Protein AF-A0ABC9Z114-F1 (afdb_monomer)

InterPro domains:
  IP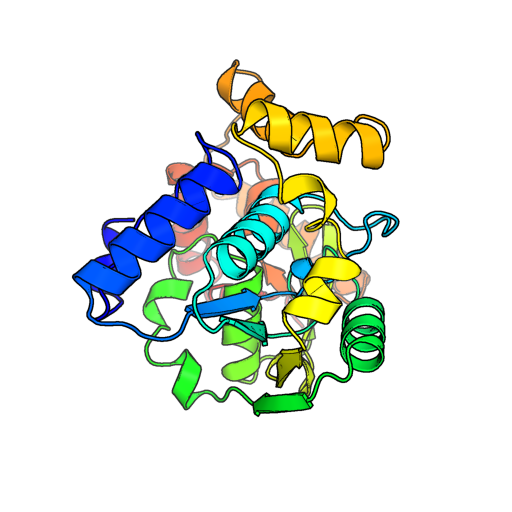R010581 Protein of unknown function DUF1152 [PF06626] (4-208)

pLDDT: mean 94.0, std 5.99, range [54.16, 98.75]

Sequence (283 aa):
MPRLSDCVAQPLLLLEAAGGAKGMADLMRCAAAAFDADELIVVDVGGDIVAEGHESGLRSPLADSLALAAAVRSGIPTRVLIAGPGLDGALSSTEVHARIDTLGGRQVANLTSADAMPFEAVWSWHPSEATALLAAAALGWRGVVETQRDAIVNLTDASTRVYEVNAQGLMNSSLAVPLSSTNSLDQAEQTLRDRRGGRSELDVERHRAAGERAEVRMPTLESLSTIDQYADRAQGRGIDALTLRRVAEMLQAIDPSTTAALRALLAKQRPDNFRPPLYQVAR

Foldseek 3Di:
DVVVCVLDPDDDDDQDQFFFLQVSLVVVLVVCVVVVHQEEEAEDQQQCLLAAQPQPLAAANLVSLRNLLNRVLNVGHYKYKYAQHRLQLSDASVVNVVSCVVQVKDWDDFAAQVNLVSCLVVLLAPPDRRVQLLSCLNDPDFFWEQEPPRRIHGRDSSRRIMIIGDSVSSCVRHLNVQRNPGGGPVSSQVSSCVVNVNDGNVVVVVCVVVVVQDPADADDPVLVVVVLVVLVVCVVVRGFWYFLCNSCVSRSLNDSVRSNNVSVCCCVPPVPQDDGRIRTSDD

Radius of gyration: 19.34 Å; Cα contacts (8 Å, |Δi|>4): 499; chains: 1; bounding box: 52×43×49 Å

Mean predicted aligned error: 3.89 Å

Structure (mmCIF, N/CA/C/O backbone):
data_AF-A0ABC9Z114-F1
#
_entry.id   AF-A0ABC9Z114-F1
#
loop_
_atom_site.group_PDB
_atom_site.id
_atom_site.type_symbol
_atom_site.label_atom_id
_atom_site.label_alt_id
_atom_site.label_comp_id
_atom_site.label_asym_id
_atom_site.label_entity_id
_atom_site.label_seq_id
_atom_site.pdbx_PDB_ins_code
_atom_site.Cartn_x
_atom_site.Cartn_y
_atom_site.Cartn_z
_atom_site.occupancy
_atom_site.B_iso_or_equiv
_atom_site.auth_seq_id
_atom_site.auth_comp_id
_atom_site.auth_asym_id
_atom_site.auth_atom_id
_atom_site.pdbx_PDB_model_num
ATOM 1 N N . MET A 1 1 ? -10.566 6.902 -10.832 1.00 57.88 1 MET A N 1
ATOM 2 C CA . MET A 1 1 ? -11.655 6.059 -10.298 1.00 57.88 1 MET A CA 1
ATOM 3 C C . MET A 1 1 ? -12.580 5.480 -11.375 1.00 57.88 1 MET A C 1
ATOM 5 O O . MET A 1 1 ? -12.801 4.284 -11.275 1.00 57.88 1 MET A O 1
ATOM 9 N N . PRO A 1 2 ? -13.050 6.205 -12.421 1.00 69.88 2 PRO A N 1
ATOM 10 C CA . PRO A 1 2 ? -14.033 5.645 -13.373 1.00 69.88 2 PRO A CA 1
ATOM 11 C C . PRO A 1 2 ? -13.580 4.355 -14.067 1.00 69.88 2 PRO A C 1
ATOM 13 O O . PRO A 1 2 ? -14.358 3.443 -14.269 1.00 69.88 2 PRO A O 1
ATOM 16 N N . ARG A 1 3 ? -12.285 4.237 -14.373 1.00 85.94 3 ARG A N 1
ATOM 17 C CA . ARG A 1 3 ? -11.748 3.025 -15.002 1.00 85.94 3 ARG A CA 1
ATOM 18 C C . ARG A 1 3 ? -11.672 1.820 -14.057 1.00 85.94 3 ARG A C 1
ATOM 20 O O . ARG A 1 3 ? -11.672 0.694 -14.529 1.00 85.94 3 ARG A O 1
ATOM 27 N N . LEU A 1 4 ? -11.571 2.040 -12.740 1.00 87.56 4 LEU A N 1
ATOM 28 C CA . LEU A 1 4 ? -11.499 0.933 -11.780 1.00 87.56 4 LEU A CA 1
ATOM 29 C C . LEU A 1 4 ? -12.867 0.272 -11.606 1.00 87.56 4 LEU A C 1
ATOM 31 O O . LEU A 1 4 ? -12.917 -0.947 -11.506 1.00 87.56 4 LEU A O 1
ATOM 35 N N . SER A 1 5 ? -13.957 1.050 -11.628 1.00 89.12 5 SER A N 1
ATOM 36 C CA . SER A 1 5 ? -15.322 0.510 -11.541 1.00 89.12 5 SER A CA 1
ATOM 37 C C . SER A 1 5 ? -15.680 -0.408 -12.708 1.00 89.12 5 SER A C 1
ATOM 39 O O . SER A 1 5 ? -16.489 -1.304 -12.531 1.00 89.12 5 SER A O 1
ATOM 41 N N . ASP A 1 6 ? -15.045 -0.243 -13.870 1.00 87.75 6 ASP A N 1
ATOM 42 C CA . ASP A 1 6 ? -15.233 -1.151 -15.010 1.00 87.75 6 ASP A CA 1
ATOM 43 C C . ASP A 1 6 ? -14.473 -2.482 -14.838 1.00 87.75 6 ASP A C 1
ATOM 45 O 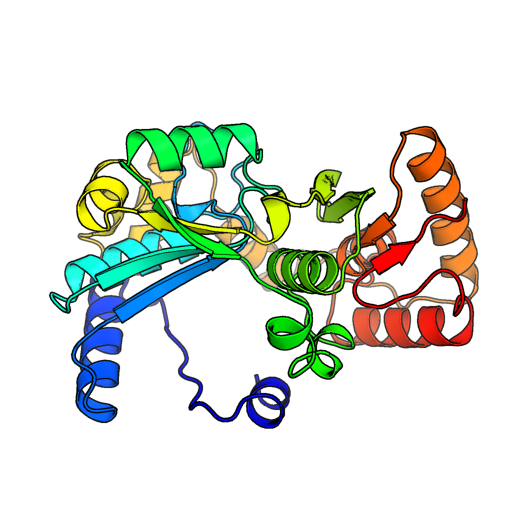O . ASP A 1 6 ? -14.669 -3.419 -15.609 1.00 87.75 6 ASP A O 1
ATOM 49 N N . CYS A 1 7 ? -13.565 -2.565 -13.860 1.00 87.31 7 CYS A N 1
ATOM 50 C CA . CYS A 1 7 ? -12.712 -3.728 -13.602 1.00 87.31 7 CYS A CA 1
ATOM 51 C C . CYS A 1 7 ? -13.109 -4.511 -12.342 1.00 87.31 7 CYS A C 1
ATOM 53 O O . CYS A 1 7 ? -12.522 -5.559 -12.083 1.00 87.31 7 CYS A O 1
ATOM 55 N N . VAL A 1 8 ? -14.058 -4.014 -11.544 1.00 88.94 8 VAL A N 1
ATOM 56 C CA . VAL A 1 8 ? -14.511 -4.666 -10.308 1.00 88.94 8 VAL A CA 1
ATOM 57 C C . VAL A 1 8 ? -16.033 -4.727 -10.278 1.00 88.94 8 VAL A C 1
ATOM 59 O O . VAL A 1 8 ? -16.706 -3.797 -10.707 1.00 88.94 8 VAL A O 1
ATOM 62 N N . ALA A 1 9 ? -16.588 -5.826 -9.770 1.00 89.44 9 ALA A N 1
ATOM 63 C CA . ALA A 1 9 ? -18.040 -5.990 -9.673 1.00 89.44 9 ALA A CA 1
ATOM 64 C C . ALA A 1 9 ? -18.633 -5.251 -8.462 1.00 89.44 9 ALA A C 1
ATOM 66 O O . ALA A 1 9 ? -19.834 -4.990 -8.407 1.00 89.44 9 ALA A O 1
ATOM 67 N N . GLN A 1 10 ? -17.797 -4.957 -7.467 1.00 90.50 10 GLN A N 1
ATOM 68 C CA . GLN A 1 10 ? -18.207 -4.378 -6.200 1.00 90.50 10 GLN A CA 1
ATOM 69 C C . GLN A 1 10 ? -18.422 -2.861 -6.317 1.00 90.50 10 GLN A C 1
ATOM 71 O O . GLN A 1 10 ? -17.669 -2.181 -7.020 1.00 90.50 10 GLN A O 1
ATOM 76 N N . PRO A 1 11 ? -19.401 -2.303 -5.581 1.00 91.38 11 PRO A N 1
ATOM 77 C CA . PRO A 1 11 ? -19.541 -0.862 -5.433 1.00 91.38 11 PRO A CA 1
ATOM 78 C C . PRO A 1 11 ? -18.258 -0.237 -4.880 1.00 91.38 11 PRO A C 1
ATOM 80 O O . PRO A 1 11 ? -17.672 -0.735 -3.920 1.00 91.38 11 PRO A O 1
ATOM 83 N N . LEU A 1 12 ? -17.844 0.884 -5.469 1.00 91.94 12 LEU A N 1
ATOM 84 C CA . LEU A 1 12 ? -16.708 1.665 -4.993 1.00 91.94 12 LEU A CA 1
ATOM 85 C C . LEU A 1 12 ? -17.206 2.888 -4.230 1.00 91.94 12 LEU A C 1
ATOM 87 O O . LEU A 1 12 ? -17.996 3.676 -4.751 1.00 91.94 12 LEU A O 1
ATOM 91 N N . LEU A 1 13 ? -16.703 3.061 -3.011 1.00 92.31 13 LEU A N 1
ATOM 92 C CA . LEU A 1 13 ? -16.984 4.213 -2.161 1.00 92.31 13 LEU A CA 1
ATOM 93 C C . LEU A 1 13 ? -15.702 5.010 -1.947 1.00 92.31 13 LEU A C 1
ATOM 95 O O . LEU A 1 13 ? -14.616 4.443 -1.827 1.00 92.31 13 LEU A O 1
ATOM 99 N N . LEU A 1 14 ? -15.837 6.331 -1.875 1.00 91.69 14 LEU A N 1
ATOM 100 C CA . LEU A 1 14 ? -14.753 7.193 -1.431 1.00 91.69 14 LEU A CA 1
ATOM 101 C C . LEU A 1 14 ? -14.844 7.356 0.084 1.00 91.69 14 LEU A C 1
ATOM 103 O O . LEU A 1 14 ? -15.857 7.815 0.606 1.00 91.69 14 LEU A O 1
ATOM 107 N N . LEU A 1 15 ? -13.762 7.010 0.766 1.00 91.25 15 LEU A N 1
ATOM 108 C CA . LEU A 1 15 ? -13.608 7.213 2.195 1.00 91.25 15 LEU A CA 1
ATOM 109 C C . LEU A 1 15 ? -12.817 8.512 2.398 1.00 91.25 15 LEU A C 1
ATOM 111 O O . LEU A 1 15 ? -11.618 8.560 2.129 1.00 91.25 15 LEU A O 1
ATOM 115 N N . GLU A 1 16 ? -13.492 9.597 2.775 1.00 92.75 16 GLU A N 1
ATOM 116 C CA . GLU A 1 16 ? -12.831 10.892 2.959 1.00 92.75 16 GLU A CA 1
ATOM 117 C C . GLU A 1 16 ? -12.298 11.091 4.386 1.00 92.75 16 GLU A C 1
ATOM 119 O O . GLU A 1 16 ? -12.791 10.511 5.353 1.00 92.75 16 GLU A O 1
ATOM 124 N N . ALA A 1 17 ? -11.286 11.951 4.513 1.00 95.19 17 ALA A N 1
ATOM 125 C CA . ALA A 1 17 ? -10.586 12.203 5.770 1.00 95.19 17 ALA A CA 1
ATOM 126 C C . ALA A 1 17 ? -10.913 13.565 6.406 1.00 95.19 17 ALA A C 1
ATOM 128 O O . ALA A 1 17 ? -10.378 13.877 7.470 1.00 95.19 17 ALA A O 1
ATOM 129 N N . ALA A 1 18 ? -11.780 14.383 5.789 1.00 96.44 18 ALA A N 1
ATOM 130 C CA . ALA A 1 18 ? -12.023 15.765 6.213 1.00 96.44 18 ALA A CA 1
ATOM 131 C C . ALA A 1 18 ? -12.442 15.875 7.687 1.00 96.44 18 ALA A C 1
ATOM 133 O O . ALA A 1 18 ? -11.970 16.769 8.384 1.00 96.44 18 ALA A O 1
ATOM 134 N N . GLY A 1 19 ? -13.262 14.935 8.173 1.00 97.44 19 GLY A N 1
ATOM 135 C CA . GLY A 1 19 ? -13.724 14.858 9.564 1.00 97.44 19 GLY A CA 1
ATOM 136 C C . GLY A 1 19 ? -12.828 14.053 10.518 1.00 97.44 19 GLY A C 1
ATOM 137 O O . GLY A 1 19 ? -13.297 13.658 11.589 1.00 97.44 19 GLY A O 1
ATOM 138 N N . GLY A 1 20 ? -11.577 13.760 10.143 1.00 98.12 20 GLY A N 1
ATOM 139 C CA . GLY A 1 20 ? -10.666 12.921 10.928 1.00 98.12 20 GLY A CA 1
ATOM 140 C C . GLY A 1 20 ? -11.219 11.510 11.167 1.00 98.12 20 GLY A C 1
ATOM 141 O O . GLY A 1 20 ? -12.095 11.037 10.438 1.00 98.12 20 GLY A O 1
ATOM 142 N N . ALA A 1 21 ? -10.748 10.841 12.223 1.00 98.19 21 ALA A N 1
ATOM 143 C CA . ALA A 1 21 ? -11.180 9.480 12.549 1.00 98.19 21 ALA A CA 1
ATOM 144 C C . ALA A 1 21 ? -12.679 9.421 12.866 1.00 98.19 21 ALA A C 1
ATOM 146 O O . ALA A 1 21 ? -13.339 8.430 12.564 1.00 98.19 21 ALA A O 1
ATOM 147 N N . LYS A 1 22 ? -13.235 10.484 13.467 1.00 98.25 22 LYS A N 1
ATOM 148 C CA . LYS A 1 22 ? -14.667 10.564 13.769 1.00 98.25 22 LYS A CA 1
ATOM 149 C C . LYS A 1 22 ? -15.511 10.566 12.495 1.00 98.25 22 LYS A C 1
ATOM 151 O O . LYS A 1 22 ? -16.360 9.695 12.349 1.00 98.25 22 LYS A O 1
ATOM 156 N N . GLY A 1 23 ? -15.277 11.513 11.586 1.00 98.19 23 GLY A N 1
ATOM 157 C CA . GLY A 1 23 ? -16.066 11.622 10.356 1.00 98.19 23 GLY A CA 1
ATOM 158 C C . GLY A 1 23 ? -15.915 10.391 9.467 1.00 98.19 23 GLY A C 1
ATOM 159 O O . GLY A 1 23 ? -16.899 9.875 8.949 1.00 98.19 23 GLY A O 1
ATOM 160 N N . MET A 1 24 ? -14.701 9.851 9.374 1.00 98.44 24 MET A N 1
ATOM 161 C CA . MET A 1 24 ? -14.442 8.619 8.637 1.00 98.44 24 MET A CA 1
ATOM 162 C C . MET A 1 24 ? -15.173 7.406 9.246 1.00 98.44 24 MET A C 1
ATOM 164 O O . MET A 1 24 ? -15.749 6.608 8.510 1.00 98.44 24 MET A O 1
ATOM 168 N N . ALA A 1 25 ? -15.233 7.290 10.578 1.00 98.38 25 ALA A N 1
ATOM 169 C CA . ALA A 1 25 ? -16.009 6.246 11.254 1.00 98.38 25 ALA A CA 1
ATOM 170 C C . ALA A 1 25 ? -17.523 6.398 11.020 1.00 98.38 25 ALA A C 1
ATOM 172 O O . ALA A 1 25 ? -18.233 5.401 10.878 1.00 98.38 25 ALA A O 1
ATOM 173 N N . ASP A 1 26 ? -18.023 7.637 10.969 1.00 98.00 26 ASP A N 1
ATOM 174 C CA . ASP A 1 26 ? -19.418 7.932 10.630 1.00 98.00 26 ASP A CA 1
ATOM 175 C C . ASP A 1 26 ? -19.728 7.466 9.194 1.00 98.00 26 ASP A C 1
ATOM 177 O O . ASP A 1 26 ? -20.736 6.794 8.977 1.00 98.00 26 ASP A O 1
ATOM 181 N N . LEU A 1 27 ? -18.828 7.723 8.234 1.00 97.56 27 LEU A N 1
ATOM 182 C CA . LEU A 1 27 ? -18.947 7.239 6.852 1.00 97.56 27 LEU A CA 1
ATOM 183 C C . LEU A 1 27 ? -18.935 5.711 6.761 1.00 97.56 27 LEU A C 1
ATOM 185 O O . LEU A 1 27 ? -19.759 5.147 6.042 1.00 97.56 27 LEU A O 1
ATOM 189 N N . MET A 1 28 ? -18.056 5.034 7.508 1.00 98.00 28 MET A N 1
ATOM 190 C CA . MET A 1 28 ? -18.028 3.568 7.565 1.00 98.00 28 MET A CA 1
ATOM 191 C C . MET A 1 28 ? -19.347 2.995 8.095 1.00 98.00 28 MET A C 1
ATOM 193 O O . MET A 1 28 ? -19.864 2.042 7.519 1.00 98.00 28 MET A O 1
ATOM 197 N N . ARG A 1 29 ? -19.942 3.597 9.137 1.00 98.31 29 ARG A N 1
ATOM 198 C CA . ARG A 1 29 ? -21.264 3.180 9.636 1.00 98.31 29 ARG A CA 1
ATOM 199 C C . ARG A 1 29 ? -22.380 3.428 8.630 1.00 98.31 29 ARG A C 1
ATOM 201 O O . ARG A 1 29 ? -23.246 2.573 8.472 1.00 98.31 29 ARG A O 1
ATOM 208 N N . CYS A 1 30 ? -22.361 4.567 7.940 1.00 97.62 30 CYS A N 1
ATOM 209 C CA . CYS A 1 30 ? -23.321 4.848 6.874 1.00 97.62 30 CYS A CA 1
ATOM 210 C C . CYS A 1 30 ? -23.205 3.833 5.730 1.00 97.62 30 CYS A C 1
ATOM 212 O O . CYS A 1 30 ? -24.225 3.341 5.254 1.00 97.62 30 CYS A O 1
ATOM 214 N N . ALA A 1 31 ? -21.982 3.493 5.314 1.00 97.12 31 ALA A N 1
ATOM 215 C CA . ALA A 1 31 ? -21.742 2.470 4.303 1.00 97.12 31 ALA A CA 1
ATOM 216 C C . ALA A 1 31 ? -22.240 1.098 4.775 1.00 97.12 31 ALA A C 1
ATOM 218 O O . ALA A 1 31 ? -23.020 0.466 4.072 1.00 97.12 31 ALA A O 1
ATOM 219 N N . ALA A 1 32 ? -21.871 0.671 5.984 1.00 97.75 32 ALA A N 1
ATOM 220 C CA . ALA A 1 32 ? -22.317 -0.603 6.540 1.00 97.75 32 ALA A CA 1
ATOM 221 C C . ALA A 1 32 ? -23.850 -0.706 6.591 1.00 97.75 32 ALA A C 1
ATOM 223 O O . ALA A 1 32 ? -24.413 -1.693 6.131 1.00 97.75 32 ALA A O 1
ATOM 224 N N . ALA A 1 33 ? -24.539 0.351 7.032 1.00 97.88 33 ALA A N 1
ATOM 225 C CA . ALA A 1 33 ? -26.000 0.398 7.024 1.00 97.88 33 ALA A CA 1
ATOM 226 C C . ALA A 1 33 ? -26.599 0.369 5.605 1.00 97.88 33 ALA A C 1
ATOM 228 O O . ALA A 1 33 ? -27.627 -0.265 5.385 1.00 97.88 33 ALA A O 1
ATOM 229 N N . ALA A 1 34 ? -25.974 1.045 4.636 1.00 97.25 34 ALA A N 1
ATOM 230 C CA . ALA A 1 34 ? -26.451 1.086 3.252 1.00 97.25 34 ALA A CA 1
ATOM 231 C C . ALA A 1 34 ? -26.283 -0.252 2.513 1.00 97.25 34 ALA A C 1
ATOM 233 O O . ALA A 1 34 ? -27.065 -0.547 1.610 1.00 97.25 34 ALA A O 1
ATOM 234 N N . PHE A 1 35 ? -25.271 -1.039 2.884 1.00 96.44 35 PHE A N 1
ATOM 235 C CA . PHE A 1 35 ? -24.953 -2.329 2.267 1.00 96.44 35 PHE A CA 1
ATOM 236 C C . PHE A 1 35 ? -25.364 -3.542 3.115 1.00 96.44 35 PHE A C 1
ATOM 238 O O . PHE A 1 35 ? -25.051 -4.660 2.718 1.00 96.44 35 PHE A O 1
ATOM 245 N N . ASP A 1 36 ? -26.064 -3.330 4.236 1.00 97.19 36 ASP A N 1
ATOM 246 C CA . ASP A 1 36 ? -26.450 -4.379 5.197 1.00 97.19 36 ASP A CA 1
ATOM 247 C C . ASP A 1 36 ? -25.248 -5.233 5.651 1.00 97.19 36 ASP A C 1
ATOM 249 O O . ASP A 1 36 ? -25.287 -6.461 5.666 1.00 97.19 36 ASP A O 1
ATOM 253 N N . ALA A 1 37 ? -24.134 -4.561 5.964 1.00 97.25 37 ALA A N 1
ATOM 254 C CA . ALA A 1 37 ? -22.894 -5.191 6.402 1.00 97.25 37 ALA A CA 1
ATOM 255 C C . ALA A 1 37 ? -22.744 -5.131 7.928 1.00 97.25 37 ALA A C 1
ATOM 257 O O . ALA A 1 37 ? -22.960 -4.092 8.555 1.00 97.25 37 ALA A O 1
ATOM 258 N N . ASP A 1 38 ? -22.306 -6.241 8.513 1.00 97.69 38 ASP A N 1
ATOM 259 C CA . ASP A 1 38 ? -22.085 -6.431 9.949 1.00 97.69 38 ASP A CA 1
ATOM 260 C C . ASP A 1 38 ? -20.596 -6.512 10.334 1.00 97.69 38 ASP A C 1
ATOM 262 O O . ASP A 1 38 ? -20.265 -6.554 11.520 1.00 97.69 38 ASP A O 1
ATOM 266 N N . GLU A 1 39 ? -19.694 -6.478 9.350 1.00 97.94 39 GLU A N 1
ATOM 267 C CA . GLU A 1 39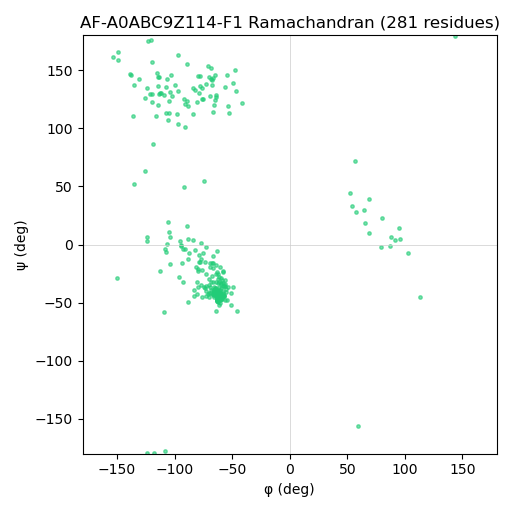 ? -18.243 -6.564 9.525 1.00 97.94 39 GLU A CA 1
ATOM 268 C C . GLU A 1 39 ? -17.499 -5.567 8.617 1.00 97.94 39 GLU A C 1
ATOM 270 O O . GLU A 1 39 ? -17.892 -5.302 7.478 1.00 97.94 39 GLU A O 1
ATOM 275 N N . LEU A 1 40 ? -16.381 -5.037 9.120 1.00 98.12 40 LEU A N 1
ATOM 276 C CA . LEU A 1 40 ? -15.374 -4.314 8.350 1.00 98.12 40 LEU A CA 1
ATOM 277 C C . LEU A 1 40 ? -14.117 -5.171 8.188 1.00 98.12 40 LEU A C 1
ATOM 279 O O . LEU A 1 40 ? -13.591 -5.724 9.156 1.00 98.12 40 LEU A O 1
ATOM 283 N N . ILE A 1 41 ? -13.574 -5.199 6.973 1.00 98.06 41 ILE A N 1
ATOM 284 C CA . ILE A 1 41 ? -12.259 -5.779 6.695 1.00 98.06 41 ILE A CA 1
ATOM 285 C C . ILE A 1 41 ? -11.344 -4.654 6.216 1.00 98.06 41 ILE A C 1
ATOM 287 O O . ILE A 1 41 ? -11.523 -4.116 5.124 1.00 98.06 41 ILE A O 1
ATOM 291 N N . VAL A 1 42 ? -10.362 -4.298 7.041 1.00 98.12 42 VAL A N 1
ATOM 292 C CA . VAL A 1 42 ? -9.289 -3.368 6.677 1.00 98.12 42 VAL A CA 1
ATOM 293 C C . VAL A 1 42 ? -8.166 -4.182 6.052 1.00 98.12 42 VAL A C 1
ATOM 295 O O . VAL A 1 42 ? -7.622 -5.072 6.702 1.00 98.12 42 VAL A O 1
ATOM 298 N N . VAL A 1 43 ? -7.830 -3.898 4.796 1.00 98.00 43 VAL A N 1
ATOM 299 C CA . VAL A 1 43 ? -6.737 -4.570 4.085 1.00 98.00 43 VAL A CA 1
ATOM 300 C C . VAL A 1 43 ? -5.646 -3.557 3.794 1.00 98.00 43 VAL A C 1
ATOM 302 O O . VAL A 1 43 ? -5.889 -2.588 3.079 1.00 98.00 43 VAL A O 1
ATOM 305 N N . ASP A 1 44 ? -4.454 -3.820 4.311 1.00 97.75 44 ASP A N 1
ATOM 306 C CA . ASP A 1 44 ? -3.241 -3.086 3.980 1.00 97.75 44 ASP A CA 1
ATOM 307 C C . ASP A 1 44 ? -2.314 -3.982 3.142 1.00 97.75 44 ASP A C 1
ATOM 309 O O . ASP A 1 44 ? -2.050 -5.137 3.494 1.00 97.75 44 ASP A O 1
ATOM 313 N N . VAL A 1 45 ? -1.852 -3.457 2.005 1.00 97.56 45 VAL A N 1
ATOM 314 C CA . VAL A 1 45 ? -0.894 -4.132 1.129 1.00 97.56 45 VAL A CA 1
ATOM 315 C C . VAL A 1 45 ? 0.472 -3.488 1.298 1.00 97.56 45 VAL A C 1
ATOM 317 O O . VAL A 1 45 ? 0.686 -2.371 0.839 1.00 97.56 45 VAL A O 1
ATOM 320 N N . GLY A 1 46 ? 1.416 -4.244 1.848 1.00 95.62 46 GLY A N 1
ATOM 321 C CA . GLY A 1 46 ? 2.722 -3.729 2.254 1.00 95.62 46 GLY A CA 1
ATOM 322 C C . GLY A 1 46 ? 2.890 -3.772 3.767 1.00 95.62 46 GLY A C 1
ATOM 323 O O . GLY A 1 46 ? 3.863 -4.354 4.245 1.00 95.62 46 GLY A O 1
ATOM 324 N N . GLY A 1 47 ? 1.876 -3.348 4.519 1.00 95.19 47 GLY A N 1
ATOM 325 C CA . GLY A 1 47 ? 1.826 -3.570 5.958 1.00 95.19 47 GLY A CA 1
ATOM 326 C C . GLY A 1 47 ? 2.357 -2.418 6.800 1.00 95.19 47 GLY A C 1
ATOM 327 O O . GLY A 1 47 ? 2.605 -2.644 7.981 1.00 95.19 47 GLY A O 1
ATOM 328 N N . ASP A 1 48 ? 2.551 -1.214 6.262 1.00 95.31 48 ASP A N 1
ATOM 329 C CA . ASP A 1 48 ? 2.955 -0.051 7.055 1.00 95.31 48 ASP A CA 1
ATOM 330 C C . ASP A 1 48 ? 1.892 0.426 8.067 1.00 95.31 48 ASP A C 1
ATOM 332 O O . ASP A 1 48 ? 2.231 1.157 9.004 1.00 95.31 48 ASP A O 1
ATOM 336 N N . ILE A 1 49 ? 0.661 -0.098 8.017 1.00 97.12 49 ILE A N 1
ATOM 337 C CA . ILE A 1 49 ? -0.355 0.071 9.069 1.00 97.12 49 ILE A CA 1
ATOM 338 C C . ILE A 1 49 ? 0.113 -0.441 10.442 1.00 97.12 49 ILE A C 1
ATOM 340 O O . ILE A 1 49 ? -0.400 -0.004 11.476 1.00 97.12 49 ILE A O 1
ATOM 344 N N . VAL A 1 50 ? 1.083 -1.368 10.483 1.00 97.31 50 VAL A N 1
ATOM 345 C CA . VAL A 1 50 ? 1.634 -1.922 11.737 1.00 97.31 50 VAL A CA 1
ATOM 346 C C . VAL A 1 50 ? 2.709 -1.064 12.387 1.00 97.31 50 VAL A C 1
ATOM 348 O O . VAL A 1 50 ? 3.171 -1.406 13.485 1.00 97.31 50 VAL A O 1
ATOM 351 N N . ALA A 1 51 ? 3.097 0.022 11.720 1.00 95.38 51 ALA A N 1
ATOM 352 C CA . ALA A 1 51 ? 4.197 0.868 12.130 1.00 95.38 51 ALA A CA 1
ATOM 353 C C . ALA A 1 51 ? 3.917 1.614 13.444 1.00 95.38 51 ALA A C 1
ATOM 355 O O . ALA A 1 51 ? 2.809 2.089 13.723 1.00 95.38 51 ALA A O 1
ATOM 356 N N . GLU A 1 52 ? 4.970 1.761 14.241 1.00 93.19 52 GLU A N 1
ATOM 357 C CA . GLU A 1 52 ? 4.960 2.467 15.526 1.00 93.19 52 GLU A CA 1
ATOM 358 C C . GLU A 1 52 ? 5.381 3.939 15.373 1.00 93.19 52 GLU A C 1
ATOM 360 O O . GLU A 1 52 ? 5.131 4.769 16.250 1.00 93.19 52 GLU A O 1
ATOM 365 N N . GLY A 1 53 ? 5.999 4.287 14.240 1.00 91.44 53 GLY A N 1
ATOM 366 C CA . GLY A 1 53 ? 6.421 5.637 13.873 1.00 91.44 53 GLY A CA 1
ATOM 367 C C . GLY A 1 53 ? 7.914 5.913 14.030 1.00 91.44 53 GLY A C 1
ATOM 368 O O . GLY A 1 53 ? 8.375 6.978 13.604 1.00 91.44 53 GLY A O 1
ATOM 369 N N . HIS A 1 54 ? 8.669 4.985 14.621 1.00 90.12 54 HIS A N 1
ATOM 370 C CA . HIS A 1 54 ? 10.123 5.090 14.772 1.00 90.12 54 HIS A CA 1
ATOM 371 C C . HIS A 1 54 ? 10.891 4.522 13.569 1.00 90.12 54 HIS A C 1
ATOM 373 O O . HIS A 1 54 ? 12.099 4.732 13.456 1.00 90.12 54 HIS A O 1
ATOM 379 N N . GLU A 1 55 ? 10.217 3.792 12.681 1.00 93.06 55 GLU A N 1
ATOM 380 C CA . GLU A 1 55 ? 10.801 3.168 11.501 1.00 93.06 55 GLU A CA 1
ATOM 381 C C . GLU A 1 55 ? 11.326 4.248 10.548 1.00 93.06 55 GLU A C 1
ATOM 383 O O . GLU A 1 55 ? 10.628 5.197 10.172 1.00 93.06 55 GLU A O 1
ATOM 388 N N . SER A 1 56 ? 12.594 4.123 10.157 1.00 89.75 56 SER A N 1
ATOM 389 C CA . SER A 1 56 ? 13.277 5.130 9.338 1.00 89.75 56 SER A CA 1
ATOM 390 C C . SER A 1 56 ? 12.720 5.198 7.915 1.00 89.75 56 SER A C 1
ATOM 392 O O . SER A 1 56 ? 12.687 6.278 7.322 1.00 89.75 56 SER A O 1
ATOM 394 N N . GLY A 1 57 ? 12.258 4.057 7.395 1.00 90.50 57 GLY A N 1
ATOM 395 C CA . GLY A 1 57 ? 11.652 3.929 6.075 1.00 90.50 57 GLY A CA 1
ATOM 396 C C . GLY A 1 57 ? 10.203 4.412 5.998 1.00 90.50 57 GLY A C 1
ATOM 397 O O . GLY A 1 57 ? 9.727 4.672 4.894 1.00 90.50 57 GLY A O 1
ATOM 398 N N . LEU A 1 58 ? 9.516 4.612 7.131 1.00 92.50 58 LEU A N 1
ATOM 399 C CA . LEU A 1 58 ? 8.107 4.999 7.152 1.00 92.50 58 LEU A CA 1
ATOM 400 C C . LEU A 1 58 ? 7.911 6.394 6.556 1.00 92.50 58 LEU A C 1
ATOM 402 O O . LEU A 1 58 ? 8.434 7.388 7.076 1.00 92.50 58 LEU A O 1
ATOM 406 N N . ARG A 1 59 ? 7.114 6.488 5.485 1.00 88.69 59 ARG A N 1
ATOM 407 C CA . ARG A 1 59 ? 6.922 7.744 4.741 1.00 88.69 59 ARG A CA 1
ATOM 408 C C . ARG A 1 59 ? 5.536 8.335 4.942 1.00 88.69 59 ARG A C 1
ATOM 410 O O . ARG A 1 59 ? 5.464 9.477 5.408 1.00 88.69 59 ARG A O 1
ATOM 417 N N . SER A 1 60 ? 4.494 7.570 4.614 1.00 90.31 60 SER A N 1
ATOM 418 C CA . SER A 1 60 ? 3.113 8.051 4.506 1.00 90.31 60 SER A CA 1
ATOM 419 C C . SER A 1 60 ? 2.089 7.263 5.348 1.00 90.31 60 SER A C 1
ATOM 421 O O . SER A 1 60 ? 1.205 6.645 4.773 1.00 90.31 60 SER A O 1
ATOM 423 N N . PRO A 1 61 ? 2.196 7.266 6.692 1.00 94.31 61 PRO A N 1
ATOM 424 C CA . PRO A 1 61 ? 1.319 6.476 7.560 1.00 94.31 61 PRO A CA 1
ATOM 425 C C . PRO A 1 61 ? -0.079 7.065 7.802 1.00 94.31 61 PRO A C 1
ATOM 427 O O . PRO A 1 61 ? -0.878 6.431 8.497 1.00 94.31 61 PRO A O 1
ATOM 430 N N . LEU A 1 62 ? -0.362 8.308 7.384 1.00 95.50 62 LEU A N 1
ATOM 431 C CA . LEU A 1 62 ? -1.564 9.020 7.833 1.00 95.50 62 LEU A CA 1
ATOM 432 C C . LEU A 1 62 ? -2.838 8.319 7.379 1.00 95.50 62 LEU A C 1
ATOM 434 O O . LEU A 1 62 ? -3.730 8.131 8.201 1.00 95.50 62 LEU A O 1
ATOM 438 N N . ALA A 1 63 ? -2.926 7.946 6.102 1.00 94.69 63 ALA A N 1
ATOM 439 C CA . ALA A 1 63 ? -4.122 7.317 5.554 1.00 94.69 63 ALA A CA 1
ATOM 440 C C . ALA A 1 63 ? -4.438 5.990 6.263 1.00 94.69 63 ALA A C 1
ATOM 442 O O . ALA A 1 63 ? -5.555 5.819 6.754 1.00 94.69 63 ALA A O 1
ATOM 443 N N . ASP A 1 64 ? -3.451 5.104 6.395 1.00 95.94 64 ASP A N 1
ATOM 444 C CA . ASP A 1 64 ? -3.639 3.754 6.940 1.00 95.94 64 ASP A CA 1
ATOM 445 C C . ASP A 1 64 ? -3.920 3.789 8.445 1.00 95.94 64 ASP A C 1
ATOM 447 O O . ASP A 1 64 ? -4.862 3.160 8.937 1.00 95.94 64 ASP A O 1
ATOM 451 N N . SER A 1 65 ? -3.185 4.631 9.180 1.00 97.12 65 SER A N 1
ATOM 452 C CA . SER A 1 65 ? -3.412 4.831 10.616 1.00 97.12 65 SER A CA 1
ATOM 453 C C . SER A 1 65 ? -4.777 5.462 10.894 1.00 97.12 65 SER A C 1
ATOM 455 O O . SER A 1 65 ? -5.446 5.104 11.867 1.00 97.12 65 SER A O 1
ATOM 457 N N . LEU A 1 66 ? -5.212 6.408 10.054 1.00 97.88 66 LEU A N 1
ATOM 458 C CA . LEU A 1 66 ? -6.513 7.059 10.188 1.00 97.88 66 LEU A CA 1
ATOM 459 C C . LEU A 1 66 ? -7.656 6.094 9.859 1.00 97.88 66 LEU A C 1
ATOM 461 O O . LEU A 1 66 ? -8.646 6.067 10.591 1.00 97.88 66 LEU A O 1
ATOM 465 N N . ALA A 1 67 ? -7.501 5.280 8.812 1.00 97.81 67 ALA A N 1
ATOM 466 C CA . ALA A 1 67 ? -8.460 4.251 8.429 1.00 97.81 67 ALA A CA 1
ATOM 467 C C . ALA A 1 67 ? -8.622 3.193 9.527 1.00 97.81 67 ALA A C 1
ATOM 469 O O . ALA A 1 67 ? -9.753 2.875 9.896 1.00 97.81 67 ALA A O 1
ATOM 470 N N . LEU A 1 68 ? -7.522 2.712 10.118 1.00 98.38 68 LEU A N 1
ATOM 471 C CA . LEU A 1 68 ? 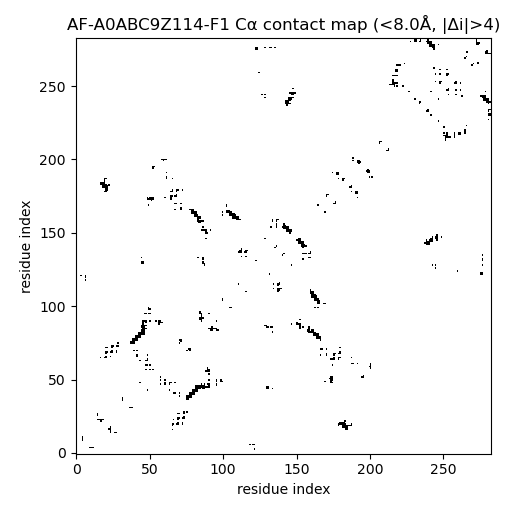-7.572 1.801 11.264 1.00 98.38 68 LEU A CA 1
ATOM 472 C C . LEU A 1 68 ? -8.278 2.435 12.466 1.00 98.38 68 LEU A C 1
ATOM 474 O O . LEU A 1 68 ? -9.169 1.823 13.061 1.00 98.38 68 LEU A O 1
ATOM 478 N N . ALA A 1 69 ? -7.903 3.670 12.813 1.00 98.25 69 ALA A N 1
ATOM 479 C CA . ALA A 1 69 ? -8.507 4.392 13.926 1.00 98.25 69 ALA A CA 1
ATOM 480 C C . ALA A 1 69 ? -10.018 4.571 13.726 1.00 98.25 69 ALA A C 1
ATOM 482 O O . ALA A 1 69 ? -10.791 4.375 14.664 1.00 98.25 69 ALA A O 1
ATOM 483 N N . ALA A 1 70 ? -10.442 4.911 12.507 1.00 98.31 70 ALA A N 1
ATOM 484 C CA . ALA A 1 70 ? -11.841 5.053 12.135 1.00 98.31 70 ALA A CA 1
ATOM 485 C C . ALA A 1 70 ? -12.598 3.717 12.165 1.00 98.31 70 ALA A C 1
ATOM 487 O O . ALA A 1 70 ? -13.698 3.664 12.716 1.00 98.31 70 ALA A O 1
ATOM 488 N N . ALA A 1 71 ? -12.005 2.640 11.643 1.00 98.25 71 ALA A N 1
ATOM 489 C CA . ALA A 1 71 ? -12.619 1.315 11.619 1.00 98.25 71 ALA A CA 1
ATOM 490 C C . ALA A 1 71 ? -12.880 0.797 13.035 1.00 98.25 71 ALA A C 1
ATOM 492 O O . ALA A 1 71 ? -14.017 0.465 13.364 1.00 98.25 71 ALA A O 1
ATOM 493 N N . VAL A 1 72 ? -11.885 0.861 13.926 1.00 97.69 72 VAL A N 1
ATOM 494 C CA . VAL A 1 72 ? -12.064 0.473 15.336 1.00 97.69 72 VAL A CA 1
ATOM 495 C C . VAL A 1 72 ? -13.046 1.407 16.052 1.00 97.69 72 VAL A C 1
ATOM 497 O O . VAL A 1 72 ? -13.917 0.949 16.792 1.00 97.69 72 VAL A O 1
ATOM 500 N N . ARG A 1 73 ? -12.976 2.723 15.797 1.00 97.06 73 ARG A N 1
ATOM 501 C CA . ARG A 1 73 ? -13.916 3.709 16.360 1.00 97.06 73 ARG A CA 1
ATOM 502 C C . ARG A 1 73 ? -15.355 3.505 15.883 1.00 97.06 73 ARG A C 1
ATOM 504 O O . ARG A 1 73 ? -16.283 3.939 16.569 1.00 97.06 73 ARG A O 1
ATOM 511 N N . SER A 1 74 ? -15.561 2.892 14.719 1.00 97.44 74 SER A N 1
ATOM 512 C CA . SER A 1 74 ? -16.896 2.676 14.161 1.00 97.44 74 SER A CA 1
ATOM 513 C C . SER A 1 74 ? -17.781 1.837 15.087 1.00 97.44 74 SER A C 1
ATOM 515 O O . SER A 1 74 ? -18.993 2.046 15.095 1.00 97.44 74 SER A O 1
ATOM 517 N N . GLY A 1 75 ? -17.173 0.953 15.890 1.00 97.25 75 GLY A N 1
ATOM 518 C CA . GLY A 1 75 ? -17.858 -0.029 16.729 1.00 97.25 75 GLY A CA 1
ATOM 519 C C . GLY A 1 75 ? -18.335 -1.269 15.965 1.00 97.25 75 GLY A C 1
ATOM 520 O O . GLY A 1 75 ? -18.885 -2.175 16.584 1.00 97.25 75 GLY A O 1
ATOM 521 N N . ILE A 1 76 ? -18.123 -1.324 14.648 1.00 98.31 76 ILE A N 1
ATOM 522 C CA . ILE A 1 76 ? -18.427 -2.493 13.819 1.00 98.31 76 ILE A CA 1
ATOM 523 C C . ILE A 1 76 ? -17.308 -3.530 14.022 1.00 98.31 76 ILE A C 1
ATOM 525 O O . ILE A 1 76 ? -16.131 -3.141 14.040 1.00 98.31 76 ILE A O 1
ATOM 529 N N . PRO A 1 77 ? -17.630 -4.832 14.174 1.00 98.19 77 PRO A N 1
ATOM 530 C CA . PRO A 1 77 ? -16.643 -5.908 14.137 1.00 98.19 77 PRO A CA 1
ATOM 531 C C . PRO A 1 77 ? -15.619 -5.683 13.021 1.00 98.19 77 PRO A C 1
ATOM 533 O O . PRO A 1 77 ? -15.987 -5.509 11.865 1.00 98.19 77 PRO A O 1
ATOM 536 N N . THR A 1 78 ? -14.337 -5.602 13.380 1.00 98.06 78 THR A N 1
ATOM 537 C CA . THR A 1 78 ? -13.272 -5.214 12.449 1.00 98.06 78 THR A CA 1
ATOM 538 C C . THR A 1 78 ? -12.176 -6.264 12.426 1.00 98.06 78 THR A C 1
ATOM 540 O O . THR A 1 78 ? -11.585 -6.584 13.461 1.00 98.06 78 THR A O 1
ATOM 543 N N . ARG A 1 79 ? -11.862 -6.743 11.224 1.00 98.12 79 ARG A N 1
ATOM 544 C CA . ARG A 1 79 ? -10.706 -7.591 10.927 1.00 98.12 79 ARG A CA 1
ATOM 545 C C . ARG A 1 79 ? -9.661 -6.772 10.187 1.00 98.12 79 ARG A C 1
ATOM 547 O O . ARG A 1 79 ? -10.005 -5.939 9.352 1.00 98.12 79 ARG A O 1
ATOM 554 N N . VAL A 1 80 ? -8.387 -7.013 10.486 1.00 98.56 80 VAL A N 1
ATOM 555 C CA . VAL A 1 80 ? -7.271 -6.339 9.812 1.00 98.56 80 VAL A CA 1
ATOM 556 C C . VAL A 1 80 ? -6.400 -7.381 9.137 1.00 98.56 80 VAL A C 1
ATOM 558 O O . VAL A 1 80 ? -5.897 -8.294 9.795 1.00 98.56 80 VAL A O 1
ATOM 561 N N . LEU A 1 81 ? -6.239 -7.234 7.826 1.00 98.75 81 LEU A N 1
ATOM 562 C CA . LEU A 1 81 ? -5.449 -8.105 6.975 1.00 98.75 81 LEU A CA 1
ATOM 563 C C . LEU A 1 81 ? -4.239 -7.349 6.435 1.00 98.75 81 LEU A C 1
ATOM 565 O O . LEU A 1 81 ? -4.379 -6.279 5.851 1.00 98.75 81 LEU A O 1
ATOM 569 N N . ILE A 1 82 ? -3.065 -7.949 6.585 1.00 98.50 82 ILE A N 1
ATOM 570 C CA . ILE A 1 82 ? -1.812 -7.471 6.006 1.00 98.50 82 ILE A CA 1
ATOM 571 C C . ILE A 1 82 ? -1.453 -8.420 4.873 1.00 98.50 82 ILE A C 1
ATOM 573 O O . ILE A 1 82 ? -1.169 -9.600 5.106 1.00 98.50 82 ILE A O 1
ATOM 577 N N . ALA A 1 83 ? -1.492 -7.921 3.644 1.00 98.50 83 ALA A N 1
ATOM 578 C CA . ALA A 1 83 ? -1.167 -8.678 2.447 1.00 98.50 83 ALA A CA 1
ATOM 579 C C . ALA A 1 83 ? 0.216 -8.279 1.925 1.00 98.50 83 ALA A C 1
ATOM 581 O O . ALA A 1 83 ? 0.515 -7.099 1.768 1.00 98.50 83 ALA A O 1
ATOM 582 N N . GLY A 1 84 ? 1.060 -9.270 1.640 1.00 98.06 84 GLY A N 1
ATOM 583 C CA . GLY A 1 84 ? 2.419 -9.038 1.153 1.00 98.06 84 GLY A CA 1
ATOM 584 C C . GLY A 1 84 ? 3.276 -8.169 2.086 1.00 98.06 84 GLY A C 1
ATOM 585 O O . GLY A 1 84 ? 3.582 -7.028 1.736 1.00 98.06 84 GLY A O 1
ATOM 586 N N . PRO A 1 85 ? 3.695 -8.697 3.252 1.00 97.62 85 PRO A N 1
ATOM 587 C CA . PRO A 1 85 ? 4.516 -7.961 4.216 1.00 97.62 85 PRO A CA 1
ATOM 588 C C . PRO A 1 85 ? 5.800 -7.367 3.605 1.00 97.62 85 PRO A C 1
ATOM 590 O O . PRO A 1 85 ? 6.674 -8.101 3.133 1.00 97.62 85 PRO A O 1
ATOM 593 N N . GLY A 1 86 ? 5.924 -6.040 3.653 1.00 96.38 86 GLY A N 1
ATOM 594 C CA . GLY A 1 86 ? 7.047 -5.226 3.177 1.00 96.38 86 GLY A CA 1
ATOM 595 C C . GLY A 1 86 ? 6.991 -4.800 1.703 1.00 96.38 86 GLY A C 1
ATOM 596 O O . GLY A 1 86 ? 7.973 -4.263 1.192 1.00 96.38 86 GLY A O 1
ATOM 597 N N . LEU A 1 87 ? 5.892 -5.059 0.982 1.00 97.12 87 LEU A N 1
ATOM 598 C CA . LEU A 1 87 ? 5.796 -4.747 -0.455 1.00 97.12 87 LEU A CA 1
ATOM 599 C C . LEU A 1 87 ? 5.639 -3.253 -0.790 1.00 97.12 87 LEU A C 1
ATOM 601 O O . LEU A 1 87 ? 5.831 -2.876 -1.946 1.00 97.12 87 LEU A O 1
ATOM 605 N N . ASP A 1 88 ? 5.307 -2.406 0.182 1.00 94.38 88 ASP A N 1
ATOM 606 C CA . ASP A 1 88 ? 5.238 -0.946 0.016 1.00 94.38 88 ASP A CA 1
ATOM 607 C C . ASP A 1 88 ? 6.617 -0.260 0.051 1.00 94.38 88 ASP A C 1
ATOM 609 O O . ASP A 1 88 ? 6.747 0.897 -0.360 1.00 94.38 88 ASP A O 1
ATOM 613 N N . GLY A 1 89 ? 7.652 -0.968 0.521 1.00 93.94 89 GLY A N 1
ATOM 614 C CA . GLY A 1 89 ? 8.999 -0.438 0.712 1.00 93.94 89 GLY A CA 1
ATOM 615 C C . GLY A 1 89 ? 9.124 0.599 1.838 1.00 93.94 89 GLY A C 1
ATOM 616 O O . GLY A 1 89 ? 10.167 1.251 1.939 1.00 93.94 89 GLY A O 1
ATOM 617 N N . ALA A 1 90 ? 8.089 0.782 2.665 1.00 93.69 90 ALA A N 1
ATOM 618 C CA . ALA A 1 90 ? 8.117 1.658 3.833 1.00 93.69 90 ALA A CA 1
ATOM 619 C C . ALA A 1 90 ? 8.737 0.943 5.040 1.00 93.69 90 ALA A C 1
ATOM 621 O O . ALA A 1 90 ? 9.593 1.513 5.720 1.00 93.69 90 ALA A O 1
ATOM 622 N N . LEU A 1 91 ? 8.345 -0.311 5.273 1.00 95.12 91 LEU A N 1
ATOM 623 C CA . LEU A 1 91 ? 8.955 -1.206 6.256 1.00 95.12 91 LEU A CA 1
ATOM 624 C C . LEU A 1 91 ? 9.596 -2.397 5.539 1.00 95.12 91 LEU A C 1
ATOM 626 O O . LEU A 1 91 ? 9.109 -2.874 4.513 1.00 95.12 91 LEU A O 1
ATOM 630 N N . SER A 1 92 ? 10.688 -2.922 6.092 1.00 94.00 92 SER A N 1
ATOM 631 C CA . SER A 1 92 ? 11.233 -4.194 5.622 1.00 94.00 92 SER A CA 1
ATOM 632 C C . SER A 1 92 ? 10.287 -5.346 5.969 1.00 94.00 92 SER A C 1
ATOM 634 O O . SER A 1 92 ? 9.597 -5.325 6.987 1.00 94.00 92 SER A O 1
ATOM 636 N N . SER A 1 93 ? 10.305 -6.411 5.162 1.00 94.62 93 SER A N 1
ATOM 637 C CA . SER A 1 93 ? 9.509 -7.617 5.435 1.00 94.62 93 SER A CA 1
ATOM 638 C C . SER A 1 93 ? 9.758 -8.172 6.849 1.00 94.62 93 SER A C 1
ATOM 640 O O . SER A 1 93 ? 8.819 -8.578 7.528 1.00 94.62 93 SER A O 1
ATOM 642 N N . THR A 1 94 ? 11.001 -8.106 7.341 1.00 95.38 94 THR A N 1
ATOM 643 C CA . THR A 1 94 ? 11.365 -8.512 8.708 1.00 95.38 94 THR A CA 1
ATOM 644 C C . THR A 1 94 ? 10.700 -7.646 9.779 1.00 95.38 94 THR A C 1
ATOM 646 O O . THR A 1 94 ? 10.200 -8.191 10.759 1.00 95.38 94 THR A O 1
ATOM 649 N N . GLU A 1 95 ? 10.674 -6.321 9.608 1.00 96.50 95 GLU A N 1
ATOM 650 C CA . GLU A 1 95 ? 9.996 -5.411 10.544 1.00 96.50 95 GLU A CA 1
ATOM 651 C C . GLU A 1 95 ? 8.492 -5.692 10.580 1.00 96.50 95 GLU A C 1
ATOM 653 O O . GLU A 1 95 ? 7.932 -5.873 11.661 1.00 96.50 95 GLU A O 1
ATOM 658 N N . VAL A 1 96 ? 7.851 -5.826 9.413 1.00 97.44 96 VAL A N 1
ATOM 659 C CA . VAL A 1 96 ? 6.414 -6.137 9.340 1.00 97.44 96 VAL A CA 1
ATOM 660 C C . VAL A 1 96 ? 6.117 -7.492 9.990 1.00 97.44 96 VAL A C 1
ATOM 662 O O . VAL A 1 96 ? 5.186 -7.598 10.786 1.00 97.44 96 VAL A O 1
ATOM 665 N N . HIS A 1 97 ? 6.927 -8.524 9.729 1.00 97.25 97 HIS A N 1
ATOM 666 C CA . HIS A 1 97 ? 6.756 -9.838 10.357 1.00 97.25 97 HIS A CA 1
ATOM 667 C C . HIS A 1 97 ? 6.929 -9.802 11.878 1.00 97.25 97 HIS A C 1
ATOM 669 O O . HIS A 1 97 ? 6.095 -10.361 12.585 1.00 97.25 97 HIS A O 1
ATOM 675 N N . ALA A 1 98 ? 7.938 -9.099 12.396 1.00 97.00 98 ALA A N 1
ATOM 676 C CA . ALA A 1 98 ? 8.131 -8.960 13.840 1.00 97.00 98 ALA A CA 1
ATOM 677 C C . ALA A 1 98 ? 6.915 -8.306 14.522 1.00 97.00 98 ALA A C 1
ATOM 679 O O . ALA A 1 98 ? 6.514 -8.698 15.624 1.00 97.00 98 ALA A O 1
ATOM 680 N N . ARG A 1 99 ? 6.293 -7.332 13.849 1.00 97.38 99 ARG A N 1
ATOM 681 C CA . ARG A 1 99 ? 5.065 -6.679 14.314 1.00 97.38 99 ARG A CA 1
ATOM 682 C C . ARG A 1 99 ? 3.861 -7.617 14.240 1.00 97.38 99 ARG A C 1
ATOM 684 O O . ARG A 1 99 ? 3.130 -7.721 15.223 1.00 97.38 99 ARG A O 1
ATOM 691 N N . ILE A 1 100 ? 3.687 -8.352 13.139 1.00 97.88 100 ILE A N 1
ATOM 692 C CA . ILE A 1 100 ? 2.653 -9.394 13.004 1.00 97.88 100 ILE A CA 1
ATOM 693 C C . ILE A 1 100 ? 2.766 -10.413 14.145 1.00 97.88 100 ILE A C 1
ATOM 695 O O . ILE A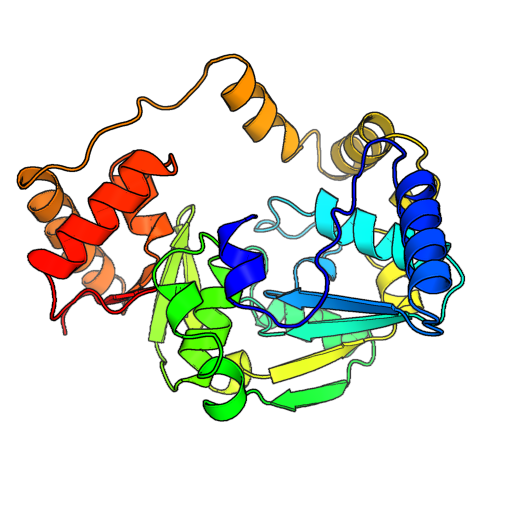 1 100 ? 1.764 -10.691 14.803 1.00 97.88 100 ILE A O 1
ATOM 699 N N . ASP A 1 101 ? 3.967 -10.917 14.430 1.00 96.94 101 ASP A N 1
ATOM 700 C CA . ASP A 1 101 ? 4.204 -11.904 15.489 1.00 96.94 101 ASP A CA 1
ATOM 701 C C . ASP A 1 101 ? 3.874 -11.336 16.878 1.00 96.94 101 ASP A C 1
ATOM 703 O O . ASP A 1 101 ? 3.181 -11.978 17.671 1.00 96.94 101 ASP A O 1
ATOM 707 N N . THR A 1 102 ? 4.292 -10.096 17.154 1.00 96.75 102 THR A N 1
ATOM 708 C CA . THR A 1 102 ? 3.976 -9.383 18.408 1.00 96.75 102 THR A CA 1
ATOM 709 C C . THR A 1 102 ? 2.467 -9.213 18.607 1.00 96.75 102 THR A C 1
ATOM 711 O O . THR A 1 102 ? 1.968 -9.269 19.731 1.00 96.75 102 THR A O 1
ATOM 714 N N . LEU A 1 103 ? 1.723 -9.045 17.513 1.00 96.56 103 LEU A N 1
ATOM 715 C CA . LEU A 1 103 ? 0.267 -8.910 17.503 1.00 96.56 103 LEU A CA 1
ATOM 716 C C . LEU A 1 103 ? -0.477 -10.256 17.525 1.00 96.56 103 LEU A C 1
ATOM 718 O O . LEU A 1 103 ? -1.708 -10.269 17.435 1.00 96.56 103 LEU A O 1
ATOM 722 N N . GLY A 1 104 ? 0.241 -11.382 17.634 1.00 95.44 104 GLY A N 1
ATOM 723 C CA . GLY A 1 104 ? -0.338 -12.725 17.578 1.00 95.44 104 GLY A CA 1
ATOM 724 C C . GLY A 1 104 ? -0.952 -13.044 16.215 1.00 95.44 104 GLY A C 1
ATOM 725 O O . GLY A 1 104 ? -1.951 -13.761 16.134 1.00 95.44 104 GLY A O 1
ATOM 726 N N . GLY A 1 105 ? -0.402 -12.454 15.154 1.00 97.06 105 GLY A N 1
ATOM 727 C CA . GLY A 1 105 ? -0.928 -12.561 13.809 1.00 97.06 105 GLY A CA 1
ATOM 728 C C . GLY A 1 105 ? -0.869 -13.983 13.266 1.00 97.06 105 GLY A C 1
ATOM 729 O O . GLY A 1 105 ? 0.050 -14.755 13.540 1.00 97.06 105 GLY A O 1
ATOM 730 N N . ARG A 1 106 ? -1.866 -14.340 12.459 1.00 97.94 106 ARG A N 1
ATOM 731 C CA . ARG A 1 106 ? -1.988 -15.669 11.860 1.00 97.94 106 ARG A CA 1
ATOM 732 C C . ARG A 1 106 ? -2.068 -15.548 10.354 1.00 97.94 106 ARG A C 1
ATOM 734 O O . ARG A 1 106 ? -2.846 -14.753 9.838 1.00 97.94 106 ARG A O 1
ATOM 741 N N . GLN A 1 107 ? -1.327 -16.387 9.639 1.00 98.31 107 GLN A N 1
ATOM 742 C CA . GLN A 1 107 ? -1.516 -16.501 8.198 1.00 98.31 107 GLN A CA 1
ATOM 743 C C . GLN A 1 107 ? -2.918 -17.062 7.905 1.00 98.31 107 GLN A C 1
ATOM 745 O O . GLN A 1 107 ? -3.286 -18.133 8.398 1.00 98.31 107 GLN A O 1
ATOM 750 N N . VAL A 1 108 ? -3.697 -16.338 7.105 1.00 98.44 108 VAL A N 1
ATOM 751 C CA . VAL A 1 108 ? -5.082 -16.698 6.754 1.00 98.44 108 VAL A CA 1
ATOM 752 C C . VAL A 1 108 ? -5.258 -17.054 5.289 1.00 98.44 108 VAL A C 1
ATOM 754 O O . VAL A 1 108 ? -6.183 -17.789 4.960 1.00 98.44 108 VAL A O 1
ATOM 757 N N . ALA A 1 109 ? -4.361 -16.583 4.423 1.00 98.12 109 ALA A N 1
ATOM 758 C CA . ALA A 1 109 ? -4.365 -16.931 3.013 1.00 98.12 109 ALA A CA 1
ATOM 759 C C . ALA A 1 109 ? -2.951 -16.925 2.423 1.00 98.12 109 ALA A C 1
ATOM 761 O O . ALA A 1 109 ? -1.989 -16.420 3.013 1.00 98.12 109 ALA A O 1
ATOM 762 N N . ASN A 1 110 ? -2.842 -17.520 1.242 1.00 98.06 110 ASN A N 1
ATOM 763 C CA . ASN A 1 110 ? -1.691 -17.416 0.364 1.00 98.06 110 ASN A CA 1
ATOM 764 C C . ASN A 1 110 ? -2.219 -17.193 -1.053 1.00 98.06 110 ASN A C 1
ATOM 766 O O . ASN A 1 110 ? -2.851 -18.094 -1.601 1.00 98.06 110 ASN A O 1
ATOM 770 N N . LEU A 1 111 ? -2.013 -15.996 -1.596 1.00 98.19 111 LEU A N 1
ATOM 771 C CA . LEU A 1 111 ? -2.541 -15.622 -2.902 1.00 98.19 111 LEU A CA 1
ATOM 772 C C . LEU A 1 111 ? -1.851 -16.408 -4.015 1.00 98.19 111 LEU A C 1
ATOM 774 O O . LEU A 1 111 ? -0.648 -16.669 -3.984 1.00 98.19 111 LEU A O 1
ATOM 778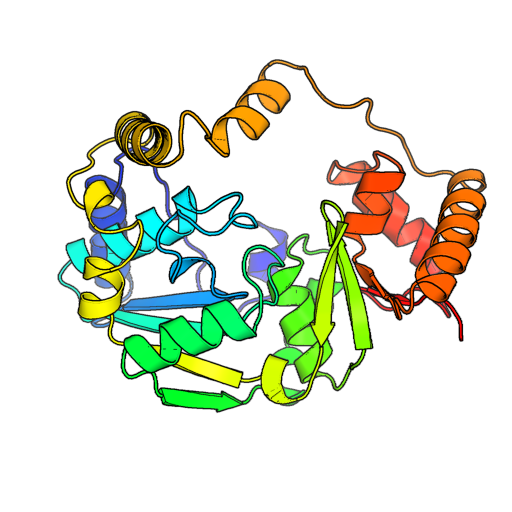 N N . THR A 1 112 ? -2.638 -16.764 -5.016 1.00 97.88 112 THR A N 1
ATOM 779 C CA . THR A 1 112 ? -2.233 -17.549 -6.176 1.00 97.88 112 THR A CA 1
ATOM 780 C C . THR A 1 112 ? -2.523 -16.788 -7.462 1.00 97.88 112 THR A C 1
ATOM 782 O O . THR A 1 112 ? -3.158 -15.731 -7.465 1.00 97.88 112 THR A O 1
ATOM 785 N N . SER A 1 113 ? -2.105 -17.350 -8.593 1.00 97.06 113 SER A N 1
ATOM 786 C CA . SER A 1 113 ? -2.417 -16.775 -9.898 1.00 97.06 113 SER A CA 1
ATOM 787 C C . SER A 1 113 ? -3.925 -16.652 -10.131 1.00 97.06 113 SER A C 1
ATOM 789 O O . SER A 1 113 ? -4.352 -15.671 -10.733 1.00 97.06 113 SER A O 1
ATOM 791 N N . ALA A 1 114 ? -4.736 -17.573 -9.599 1.00 97.25 114 ALA A N 1
ATOM 792 C CA . ALA A 1 114 ? -6.193 -17.524 -9.709 1.00 97.25 114 ALA A CA 1
ATOM 793 C C . ALA A 1 114 ? -6.803 -16.279 -9.040 1.00 97.25 114 ALA A C 1
ATOM 795 O O . ALA A 1 114 ? -7.823 -15.781 -9.509 1.00 97.25 114 ALA A O 1
ATOM 796 N N . ASP A 1 115 ? -6.159 -15.747 -7.997 1.00 96.12 115 ASP A N 1
ATOM 797 C CA . ASP A 1 115 ? -6.612 -14.549 -7.283 1.00 96.12 115 ASP A CA 1
ATOM 798 C C . ASP A 1 115 ? -6.216 -13.256 -8.019 1.00 96.12 115 ASP A C 1
ATOM 800 O O . ASP A 1 115 ? -6.935 -12.260 -7.974 1.00 96.12 115 ASP A O 1
ATOM 804 N N . ALA A 1 116 ? -5.077 -13.263 -8.723 1.00 94.31 116 ALA A N 1
ATOM 805 C CA . ALA A 1 116 ? -4.535 -12.085 -9.404 1.00 94.31 116 ALA A CA 1
ATOM 806 C C . ALA A 1 116 ? -4.976 -11.948 -10.874 1.00 94.31 116 ALA A C 1
ATOM 808 O O . ALA A 1 116 ? -5.124 -10.826 -11.364 1.00 94.31 116 ALA A O 1
ATOM 809 N N . MET A 1 117 ? -5.193 -13.067 -11.578 1.00 93.88 117 MET A N 1
ATOM 810 C CA . MET A 1 117 ? -5.572 -13.105 -12.999 1.00 93.88 117 MET A CA 1
ATOM 811 C C . MET A 1 117 ? -6.839 -12.298 -13.336 1.00 93.88 117 MET A C 1
ATOM 813 O O . MET A 1 117 ? -6.808 -11.583 -14.339 1.00 93.88 117 MET A O 1
ATOM 817 N N . PRO A 1 118 ? -7.922 -12.311 -12.529 1.00 92.81 118 PRO A N 1
ATOM 818 C CA . PRO A 1 118 ? -9.115 -11.508 -12.819 1.00 92.81 118 PRO A CA 1
ATOM 819 C C . PRO A 1 118 ? -8.843 -10.000 -12.928 1.00 92.81 118 PRO A C 1
ATOM 821 O O . PRO A 1 118 ? -9.599 -9.281 -13.577 1.00 92.81 118 PRO A O 1
ATOM 824 N N . PHE A 1 119 ? -7.749 -9.521 -12.327 1.00 91.75 119 PHE A N 1
ATOM 825 C CA . PHE A 1 119 ? -7.363 -8.112 -12.299 1.00 91.75 119 PHE A CA 1
ATOM 826 C C . PHE A 1 119 ? -6.195 -7.786 -13.241 1.00 91.75 119 PHE A C 1
ATOM 828 O O . PHE A 1 119 ? -5.672 -6.676 -13.184 1.00 91.75 119 PHE A O 1
ATOM 835 N N . GLU A 1 120 ? -5.781 -8.698 -14.130 1.00 88.94 120 GLU A N 1
ATOM 836 C CA . GLU A 1 120 ? -4.618 -8.508 -15.017 1.00 88.94 120 GLU A CA 1
ATOM 837 C C . GLU A 1 120 ? -4.671 -7.176 -15.789 1.00 88.94 120 GLU A C 1
ATOM 839 O O . GLU A 1 120 ? -3.689 -6.431 -15.860 1.00 88.94 120 GLU A O 1
ATOM 844 N N . ALA A 1 121 ? -5.855 -6.817 -16.296 1.00 88.94 121 ALA A N 1
ATOM 845 C CA . ALA A 1 121 ? -6.063 -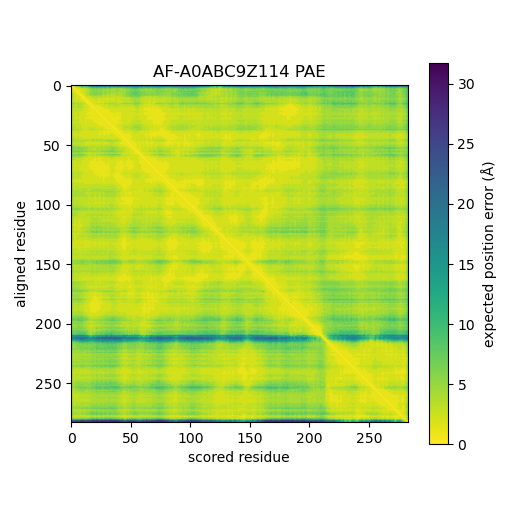5.573 -17.029 1.00 88.94 121 ALA A CA 1
ATOM 846 C C . ALA A 1 121 ? -5.777 -4.316 -16.185 1.00 88.94 121 ALA A C 1
ATOM 848 O O . ALA A 1 121 ? -5.385 -3.289 -16.745 1.00 88.94 121 ALA A O 1
ATOM 849 N N . VAL A 1 122 ? -5.930 -4.374 -14.856 1.00 91.94 122 VAL A N 1
ATOM 850 C CA . VAL A 1 122 ? -5.672 -3.259 -13.927 1.00 91.94 122 VAL A CA 1
ATOM 851 C C . VAL A 1 122 ? -4.186 -2.903 -13.908 1.00 91.94 122 VAL A C 1
ATOM 853 O O . VAL A 1 122 ? -3.831 -1.722 -13.947 1.00 91.94 122 VAL A O 1
ATOM 856 N N . TRP A 1 123 ? -3.302 -3.902 -13.953 1.00 88.88 123 TRP A N 1
ATOM 857 C CA . TRP A 1 123 ? -1.846 -3.712 -13.868 1.00 88.88 123 TRP A CA 1
ATOM 858 C C . TRP A 1 123 ? -1.258 -3.021 -15.102 1.00 88.88 123 TRP A C 1
ATOM 860 O O . TRP A 1 123 ? -0.171 -2.444 -15.050 1.00 88.88 123 TRP A O 1
ATOM 870 N N . SER A 1 124 ? -2.020 -2.982 -16.197 1.00 86.19 124 SER A N 1
ATOM 871 C CA . SER A 1 124 ? -1.676 -2.215 -17.392 1.00 86.19 124 SER A CA 1
ATOM 872 C C . SER A 1 124 ? -1.889 -0.704 -17.245 1.00 86.19 124 SER A C 1
ATOM 874 O O . SER A 1 124 ? -1.530 0.039 -18.153 1.00 86.19 124 SER A O 1
ATOM 876 N N . TRP A 1 125 ? -2.483 -0.198 -16.159 1.00 89.19 125 TRP A N 1
ATOM 877 C CA . TRP A 1 125 ? -2.736 1.243 -16.037 1.00 89.19 125 TRP A CA 1
ATOM 878 C C . TRP A 1 125 ? -2.727 1.804 -14.615 1.00 89.19 125 TRP A C 1
ATOM 880 O O . TRP A 1 125 ? -2.390 2.981 -14.455 1.00 89.19 125 TRP A O 1
ATOM 890 N N . HIS A 1 126 ? -3.075 1.006 -13.608 1.00 91.38 126 HIS A N 1
ATOM 891 C CA . HIS A 1 126 ? -3.224 1.462 -12.230 1.00 91.38 126 HIS A CA 1
ATOM 892 C C . HIS A 1 126 ? -1.873 1.877 -11.613 1.00 91.38 126 HIS A C 1
ATOM 894 O O . HIS A 1 126 ? -0.861 1.233 -11.888 1.00 91.38 126 HIS A O 1
ATOM 900 N N . PRO A 1 127 ? -1.823 2.951 -10.800 1.00 89.62 127 PRO A N 1
ATOM 901 C CA . PRO A 1 127 ? -0.562 3.504 -10.296 1.00 89.62 127 PRO A CA 1
ATOM 902 C C . PRO A 1 127 ? -0.047 2.871 -8.992 1.00 89.62 127 PRO A C 1
ATOM 904 O O . PRO A 1 127 ? 1.041 3.235 -8.548 1.00 89.62 127 PRO A O 1
ATOM 907 N N . SER A 1 128 ? -0.821 1.991 -8.343 1.00 91.75 128 SER A N 1
ATOM 908 C CA . SER A 1 128 ? -0.381 1.313 -7.109 1.00 91.75 128 SER A CA 1
ATOM 909 C C . SER A 1 128 ? 0.821 0.414 -7.392 1.00 91.75 128 SER A C 1
ATOM 911 O O . SER A 1 128 ? 0.744 -0.409 -8.299 1.00 91.75 128 SER A O 1
ATOM 913 N N . GLU A 1 129 ? 1.898 0.558 -6.615 1.00 93.88 129 GLU A N 1
ATOM 914 C CA . GLU A 1 129 ? 3.082 -0.310 -6.679 1.00 93.88 129 GLU A CA 1
ATOM 915 C C . GLU A 1 129 ? 2.946 -1.529 -5.768 1.00 93.88 129 GLU A C 1
ATOM 917 O O . GLU A 1 129 ? 3.123 -2.644 -6.241 1.00 93.88 129 GLU A O 1
ATOM 922 N N . ALA A 1 130 ? 2.576 -1.351 -4.496 1.00 95.69 130 ALA A N 1
ATOM 923 C CA . ALA A 1 130 ? 2.512 -2.452 -3.532 1.00 95.69 130 ALA A CA 1
ATOM 924 C C . ALA A 1 130 ? 1.521 -3.544 -3.976 1.00 95.69 130 ALA A C 1
ATOM 926 O O . ALA A 1 130 ? 1.862 -4.724 -4.050 1.00 95.69 130 ALA A O 1
ATOM 927 N N . THR A 1 131 ? 0.312 -3.146 -4.394 1.00 95.94 131 THR A N 1
ATOM 928 C CA . THR A 1 131 ? -0.700 -4.075 -4.931 1.00 95.94 131 THR A CA 1
ATOM 929 C C . THR A 1 131 ? -0.251 -4.729 -6.238 1.00 95.94 131 THR A C 1
ATOM 931 O O . THR A 1 131 ? -0.500 -5.910 -6.463 1.00 95.94 131 THR A O 1
ATOM 934 N N . ALA A 1 132 ? 0.442 -3.977 -7.092 1.00 95.69 132 ALA A N 1
ATOM 935 C CA . ALA A 1 132 ? 1.013 -4.479 -8.337 1.00 95.69 132 ALA A CA 1
ATOM 936 C C . ALA A 1 132 ? 2.096 -5.542 -8.087 1.00 95.69 132 ALA A C 1
ATOM 938 O O . ALA A 1 132 ? 2.124 -6.562 -8.772 1.00 95.69 132 ALA A O 1
ATOM 939 N N . LEU A 1 133 ? 2.963 -5.331 -7.094 1.00 97.62 133 LEU A N 1
ATOM 940 C CA . LEU A 1 133 ? 3.982 -6.296 -6.683 1.00 97.62 133 LEU A CA 1
ATOM 941 C C . LEU A 1 133 ? 3.361 -7.538 -6.046 1.00 97.62 133 LEU A C 1
ATOM 943 O O . LEU A 1 133 ? 3.800 -8.648 -6.343 1.00 97.62 133 LEU A O 1
ATOM 947 N N . LEU A 1 134 ? 2.306 -7.372 -5.244 1.00 98.00 134 LEU A N 1
ATOM 948 C CA . LEU A 1 134 ? 1.545 -8.491 -4.689 1.00 98.00 134 LEU A CA 1
ATOM 949 C C . LEU A 1 134 ? 0.957 -9.360 -5.808 1.00 98.00 134 LEU A C 1
ATOM 951 O O . LEU A 1 134 ? 1.106 -10.582 -5.791 1.00 98.00 134 LEU A O 1
ATOM 955 N N . ALA A 1 135 ? 0.348 -8.731 -6.817 1.00 96.81 135 ALA A N 1
ATOM 956 C CA . ALA A 1 135 ? -0.186 -9.428 -7.980 1.00 96.81 135 ALA A CA 1
ATOM 957 C C . ALA A 1 135 ? 0.917 -10.104 -8.811 1.00 96.81 135 ALA A C 1
ATOM 959 O O . ALA A 1 135 ? 0.769 -11.263 -9.189 1.00 96.81 135 ALA A O 1
ATOM 960 N N . ALA A 1 136 ? 2.046 -9.428 -9.052 1.00 96.94 136 ALA A N 1
ATOM 961 C CA . ALA A 1 136 ? 3.190 -10.017 -9.749 1.00 96.94 136 ALA A CA 1
ATOM 962 C C . ALA A 1 136 ? 3.731 -11.252 -9.007 1.00 96.94 136 ALA A C 1
ATOM 964 O O . ALA A 1 136 ? 3.991 -12.283 -9.630 1.00 96.94 136 ALA A O 1
ATOM 965 N N . ALA A 1 137 ? 3.834 -11.187 -7.675 1.00 97.81 137 ALA A N 1
ATOM 966 C CA . ALA A 1 137 ? 4.225 -12.322 -6.849 1.00 97.81 137 ALA A CA 1
ATOM 967 C C . ALA A 1 137 ? 3.198 -13.466 -6.923 1.00 97.81 137 ALA A C 1
ATOM 969 O O . ALA A 1 137 ? 3.584 -14.627 -7.073 1.00 97.81 137 ALA A O 1
ATOM 970 N N . ALA A 1 138 ? 1.900 -13.163 -6.886 1.00 97.62 138 ALA A N 1
ATOM 971 C CA . ALA A 1 138 ? 0.836 -14.160 -7.022 1.00 97.62 138 ALA A CA 1
ATOM 972 C C . ALA A 1 138 ? 0.840 -14.839 -8.407 1.00 97.62 138 ALA A C 1
ATOM 974 O O . ALA A 1 138 ? 0.576 -16.035 -8.517 1.00 97.62 138 ALA A O 1
ATOM 975 N N . LEU A 1 139 ? 1.239 -14.112 -9.455 1.00 96.25 139 LEU A N 1
ATOM 976 C CA . LEU A 1 139 ? 1.465 -14.634 -10.810 1.00 96.25 139 LEU A CA 1
ATOM 977 C C . LEU A 1 139 ? 2.794 -15.403 -10.964 1.00 96.25 139 LEU A C 1
ATOM 979 O O . LEU A 1 139 ? 3.101 -15.885 -12.052 1.00 96.25 139 LEU A O 1
ATOM 983 N N . GLY A 1 140 ? 3.572 -15.548 -9.888 1.00 96.38 140 GLY A N 1
ATOM 984 C CA . GLY A 1 140 ? 4.791 -16.359 -9.846 1.00 96.38 140 GLY A CA 1
ATOM 985 C C . GLY A 1 140 ? 6.093 -15.594 -10.082 1.00 96.38 140 GLY A C 1
ATOM 986 O O . GLY A 1 140 ? 7.152 -16.217 -10.125 1.00 96.38 140 GLY A O 1
ATOM 987 N N . TRP A 1 141 ? 6.062 -14.263 -10.209 1.00 97.12 141 TRP A N 1
ATOM 988 C CA . TRP A 1 141 ? 7.287 -13.477 -10.362 1.00 97.12 141 TRP A CA 1
ATOM 989 C C . TRP A 1 141 ? 8.073 -13.409 -9.043 1.00 97.12 141 TRP A C 1
ATOM 991 O O . TRP A 1 141 ? 7.497 -13.239 -7.964 1.00 97.12 141 TRP A O 1
ATOM 1001 N N . ARG A 1 142 ? 9.398 -13.550 -9.119 1.00 97.31 142 ARG A N 1
ATOM 1002 C CA . ARG A 1 142 ? 10.331 -13.513 -7.984 1.00 97.31 142 ARG A CA 1
ATOM 1003 C C . ARG A 1 142 ? 11.574 -12.732 -8.380 1.00 97.31 142 ARG A C 1
ATOM 1005 O O . ARG A 1 142 ? 11.997 -12.820 -9.532 1.00 97.31 142 ARG A O 1
ATOM 1012 N N . GLY A 1 143 ? 12.168 -12.035 -7.420 1.00 97.38 143 GLY A N 1
ATOM 1013 C CA . GLY A 1 143 ? 13.370 -11.237 -7.641 1.00 97.38 143 GLY A CA 1
ATOM 1014 C C . GLY A 1 143 ? 13.383 -9.951 -6.830 1.00 97.38 143 GLY A C 1
ATOM 1015 O O . GLY A 1 143 ? 12.451 -9.642 -6.085 1.00 97.38 143 GLY A O 1
ATOM 1016 N N . VAL A 1 144 ? 14.457 -9.192 -6.993 1.00 97.94 144 VAL A N 1
ATOM 1017 C CA . VAL A 1 144 ? 14.678 -7.918 -6.317 1.00 97.94 144 VAL A CA 1
ATOM 1018 C C . VAL A 1 144 ? 14.128 -6.786 -7.180 1.00 97.94 144 VAL A C 1
ATOM 1020 O O . VAL A 1 144 ? 14.555 -6.592 -8.318 1.00 97.94 144 VAL A O 1
ATOM 1023 N N . VAL A 1 145 ? 13.182 -6.022 -6.641 1.00 98.00 145 VAL A N 1
ATOM 1024 C CA . VAL A 1 145 ? 12.549 -4.896 -7.333 1.00 98.00 145 VAL A CA 1
ATOM 1025 C C . VAL A 1 145 ? 12.958 -3.590 -6.686 1.00 98.00 145 VAL A C 1
ATOM 1027 O O . VAL A 1 145 ? 12.833 -3.423 -5.475 1.00 98.00 145 VAL A O 1
ATOM 1030 N N . GLU A 1 146 ? 13.389 -2.635 -7.501 1.00 97.62 146 GLU A N 1
ATOM 1031 C CA . GLU A 1 146 ? 13.506 -1.245 -7.077 1.00 97.62 146 GLU A CA 1
ATOM 1032 C C . GLU A 1 146 ? 12.209 -0.491 -7.393 1.00 97.62 146 GLU A C 1
ATOM 1034 O O . GLU A 1 146 ? 11.713 -0.476 -8.525 1.00 97.62 146 GLU A O 1
ATOM 1039 N N . THR A 1 147 ? 11.649 0.123 -6.361 1.00 95.50 147 THR A N 1
ATOM 1040 C CA . THR A 1 147 ? 10.376 0.848 -6.388 1.00 95.50 147 THR A CA 1
ATOM 1041 C C . THR A 1 147 ? 10.624 2.351 -6.285 1.00 95.50 147 THR A C 1
ATOM 1043 O O . THR A 1 147 ? 11.775 2.806 -6.285 1.00 95.50 147 THR A O 1
ATOM 1046 N N . GLN A 1 148 ? 9.557 3.148 -6.242 1.00 90.06 148 GLN A N 1
ATOM 1047 C CA . GLN A 1 148 ? 9.671 4.589 -6.042 1.00 90.06 148 GLN A CA 1
ATOM 1048 C C . GLN A 1 148 ? 10.605 4.966 -4.883 1.00 90.06 148 GLN A C 1
ATOM 1050 O O . GLN A 1 148 ? 10.717 4.265 -3.874 1.00 90.06 148 GLN A O 1
ATOM 1055 N N . ARG A 1 149 ? 11.242 6.135 -5.001 1.00 86.81 149 ARG A N 1
ATOM 1056 C CA . ARG A 1 149 ? 12.111 6.695 -3.951 1.00 86.81 149 ARG A CA 1
ATOM 1057 C C . ARG A 1 149 ? 13.225 5.737 -3.483 1.00 86.81 149 ARG A C 1
ATOM 1059 O O . ARG A 1 149 ? 13.587 5.753 -2.301 1.00 86.81 149 ARG A O 1
ATOM 1066 N N . ASP A 1 150 ? 13.721 4.920 -4.412 1.00 89.94 150 ASP A N 1
ATOM 1067 C CA . ASP A 1 150 ? 14.857 4.001 -4.264 1.00 89.94 150 ASP A CA 1
ATOM 1068 C C . ASP A 1 150 ? 14.636 2.851 -3.262 1.00 89.94 150 ASP A C 1
ATOM 1070 O O . ASP A 1 150 ? 15.602 2.250 -2.790 1.00 89.94 150 ASP A O 1
ATOM 1074 N N . ALA A 1 151 ? 13.383 2.530 -2.907 1.00 93.81 151 ALA A N 1
ATOM 1075 C CA . ALA A 1 151 ? 13.127 1.428 -1.982 1.00 93.81 151 ALA A CA 1
ATOM 1076 C C . ALA A 1 151 ? 13.292 0.074 -2.690 1.00 93.81 151 ALA A C 1
ATOM 1078 O O . ALA A 1 151 ? 12.789 -0.125 -3.799 1.00 93.81 151 ALA A O 1
ATOM 1079 N N . ILE A 1 152 ? 13.991 -0.856 -2.038 1.00 96.12 152 ILE A N 1
ATOM 1080 C CA . ILE A 1 152 ? 14.296 -2.188 -2.570 1.00 96.12 152 ILE A CA 1
ATOM 1081 C C . ILE A 1 152 ? 13.396 -3.213 -1.885 1.00 96.12 152 ILE A C 1
ATOM 1083 O O . ILE A 1 152 ? 13.419 -3.348 -0.663 1.00 96.12 152 ILE A O 1
ATOM 1087 N N . VAL A 1 153 ? 12.640 -3.964 -2.682 1.00 97.06 153 VAL A N 1
ATOM 1088 C CA . VAL A 1 153 ? 11.693 -4.982 -2.221 1.00 97.06 153 VAL A CA 1
ATOM 1089 C C . VAL A 1 153 ? 12.084 -6.332 -2.817 1.00 97.06 153 VAL A C 1
ATOM 1091 O O . VAL A 1 153 ? 12.276 -6.453 -4.023 1.00 97.06 153 VAL A O 1
ATOM 1094 N N . ASN A 1 154 ? 12.194 -7.365 -1.982 1.00 97.00 154 ASN A N 1
ATOM 1095 C CA . ASN A 1 154 ? 12.488 -8.723 -2.439 1.00 97.00 154 ASN A CA 1
ATOM 1096 C C . ASN A 1 154 ? 11.193 -9.540 -2.557 1.00 97.00 154 ASN A C 1
ATOM 1098 O O . ASN A 1 154 ? 10.561 -9.849 -1.544 1.00 97.00 154 ASN A O 1
ATOM 1102 N N . LEU A 1 155 ? 10.798 -9.892 -3.783 1.00 97.62 155 LEU A N 1
ATOM 1103 C CA . LEU A 1 155 ? 9.621 -10.722 -4.034 1.00 97.62 155 LEU A CA 1
ATOM 1104 C C . LEU A 1 155 ? 10.002 -12.196 -3.903 1.00 97.62 155 LEU A C 1
ATOM 1106 O O . LEU A 1 155 ? 10.729 -12.755 -4.727 1.00 97.62 155 LEU A O 1
ATOM 1110 N N . THR A 1 156 ? 9.457 -12.831 -2.870 1.00 96.88 156 THR A N 1
ATOM 1111 C CA . THR A 1 156 ? 9.669 -14.239 -2.514 1.00 96.88 156 THR A CA 1
ATOM 1112 C C . THR A 1 156 ? 8.328 -14.975 -2.434 1.00 96.88 156 THR A C 1
ATOM 1114 O O . THR A 1 156 ? 7.268 -14.378 -2.614 1.00 96.88 156 THR A O 1
ATOM 1117 N N . ASP A 1 157 ? 8.333 -16.268 -2.102 1.00 95.69 157 ASP A N 1
ATOM 1118 C CA . ASP A 1 157 ? 7.090 -17.002 -1.811 1.00 95.69 157 ASP A CA 1
ATOM 1119 C C . ASP A 1 157 ? 6.352 -16.479 -0.570 1.00 95.69 157 ASP A C 1
ATOM 1121 O O . ASP A 1 157 ? 5.173 -16.765 -0.379 1.00 95.69 157 ASP A O 1
ATOM 1125 N N . ALA A 1 158 ? 7.023 -15.713 0.296 1.00 95.62 158 ALA A N 1
ATOM 1126 C CA . ALA A 1 158 ? 6.365 -15.062 1.423 1.00 95.62 158 ALA A CA 1
ATOM 1127 C C . ALA A 1 158 ? 5.549 -13.832 0.996 1.00 95.62 158 ALA A C 1
ATOM 1129 O O . ALA A 1 158 ? 4.599 -13.467 1.684 1.00 95.62 158 ALA A O 1
ATOM 1130 N N . SER A 1 159 ? 5.864 -13.232 -0.157 1.00 97.81 159 SER A N 1
ATOM 1131 C CA . SER A 1 159 ? 5.222 -12.007 -0.645 1.00 97.81 159 SER A CA 1
ATOM 1132 C C . SER A 1 159 ? 3.748 -12.188 -1.011 1.00 97.81 159 SER A C 1
ATOM 1134 O O . SER A 1 159 ? 3.035 -11.202 -1.124 1.00 97.81 159 SER A O 1
ATOM 1136 N N . THR A 1 160 ? 3.271 -13.423 -1.179 1.00 98.25 160 THR A N 1
ATOM 1137 C CA . THR A 1 160 ? 1.863 -13.739 -1.475 1.00 98.25 160 THR A CA 1
ATOM 1138 C C . THR A 1 160 ? 1.028 -14.025 -0.228 1.00 98.25 160 THR A C 1
ATOM 1140 O O . THR A 1 160 ? -0.176 -14.262 -0.324 1.00 98.25 160 THR A O 1
ATOM 1143 N N . ARG A 1 161 ? 1.642 -14.039 0.958 1.00 98.50 161 ARG A N 1
ATOM 1144 C CA . ARG A 1 161 ? 0.960 -14.401 2.202 1.00 98.50 161 ARG A CA 1
ATOM 1145 C C . ARG A 1 161 ? 0.112 -13.246 2.718 1.00 98.50 161 ARG A C 1
ATOM 1147 O O . ARG A 1 161 ? 0.488 -12.079 2.609 1.00 98.50 161 ARG A O 1
ATOM 1154 N N . VAL A 1 162 ? -1.017 -13.604 3.322 1.00 98.75 162 VAL A N 1
ATOM 1155 C CA . VAL A 1 162 ? -1.922 -12.671 3.997 1.00 98.75 162 VAL A CA 1
ATOM 1156 C C . VAL A 1 162 ? -2.037 -13.075 5.456 1.00 98.75 162 VAL A C 1
ATOM 1158 O O . VAL A 1 162 ? -2.315 -14.240 5.761 1.00 98.75 162 VAL A O 1
ATOM 1161 N N . TYR A 1 163 ? -1.839 -12.111 6.345 1.00 98.75 163 TYR A N 1
ATOM 1162 C CA . TYR A 1 163 ? -1.895 -12.293 7.788 1.00 98.75 163 TYR A CA 1
ATOM 1163 C C . TYR A 1 163 ? -3.063 -11.514 8.369 1.00 98.75 163 TYR A C 1
ATOM 1165 O O . TYR A 1 163 ? -3.277 -10.364 8.013 1.00 98.75 163 TYR A O 1
ATOM 1173 N N . GLU A 1 164 ? -3.799 -12.137 9.278 1.00 98.69 164 GLU A N 1
ATOM 1174 C CA . GLU A 1 164 ? -4.787 -11.460 10.108 1.00 98.69 164 GLU A CA 1
ATOM 1175 C C . GLU A 1 164 ? -4.161 -11.137 11.460 1.00 98.69 164 GLU A C 1
ATOM 1177 O O . GLU A 1 164 ? -3.545 -12.009 12.078 1.00 98.69 164 GLU A O 1
ATOM 1182 N N . VAL A 1 165 ? -4.319 -9.896 11.915 1.00 98.12 165 VAL A N 1
ATOM 1183 C CA . VAL A 1 165 ? -3.820 -9.418 13.211 1.00 98.12 165 VAL A CA 1
ATOM 1184 C C . VAL A 1 165 ? -4.968 -8.928 14.085 1.00 98.12 165 VAL A C 1
ATOM 1186 O O . VAL A 1 165 ? -6.037 -8.558 13.598 1.00 98.12 165 VAL A O 1
ATOM 1189 N N . ASN A 1 166 ? -4.756 -8.910 15.403 1.00 95.62 166 ASN A N 1
ATOM 1190 C CA . ASN A 1 166 ? -5.758 -8.397 16.329 1.00 95.62 166 ASN A CA 1
ATOM 1191 C C . ASN A 1 166 ? -5.957 -6.883 16.133 1.00 95.62 166 ASN A C 1
ATOM 1193 O O . ASN A 1 166 ? -5.061 -6.100 16.445 1.00 95.62 166 ASN A O 1
ATOM 1197 N N . ALA A 1 167 ? -7.142 -6.467 15.673 1.00 95.62 167 ALA A N 1
ATOM 1198 C CA . ALA A 1 167 ? -7.438 -5.067 15.360 1.00 95.62 167 ALA A CA 1
ATOM 1199 C C . ALA A 1 167 ? -7.240 -4.123 16.558 1.00 95.62 167 ALA A C 1
ATOM 1201 O O . ALA A 1 167 ? -6.662 -3.049 16.412 1.00 95.62 167 ALA A O 1
ATOM 1202 N N . GLN A 1 168 ? -7.667 -4.528 17.760 1.00 94.69 168 GLN A N 1
ATOM 1203 C CA . GLN A 1 168 ? -7.541 -3.698 18.961 1.00 94.69 168 GLN A CA 1
ATOM 1204 C C . GLN A 1 168 ? -6.090 -3.606 19.457 1.00 94.69 168 GLN A C 1
ATOM 1206 O O . GLN A 1 168 ? -5.648 -2.539 19.877 1.00 94.69 168 GLN A O 1
ATOM 1211 N N . GLY A 1 169 ? -5.340 -4.707 19.407 1.00 96.12 169 GLY A N 1
ATOM 1212 C CA . GLY A 1 169 ? -3.921 -4.756 19.749 1.00 96.12 169 GLY A CA 1
ATOM 1213 C C . GLY A 1 169 ? -3.081 -3.936 18.777 1.00 96.12 169 GLY A C 1
ATOM 1214 O O . GLY A 1 169 ? -2.218 -3.171 19.209 1.00 96.12 169 GLY A O 1
ATOM 1215 N N . LEU A 1 170 ? -3.390 -4.023 17.482 1.00 97.31 170 LEU A N 1
ATOM 1216 C CA . LEU A 1 170 ? -2.771 -3.198 16.453 1.00 97.31 170 LEU A CA 1
ATOM 1217 C C . LEU A 1 170 ? -3.100 -1.722 16.678 1.00 97.31 170 LEU A C 1
ATOM 1219 O O . LEU A 1 170 ? -2.197 -0.890 16.714 1.00 97.31 170 LEU A O 1
ATOM 1223 N N . MET A 1 171 ? -4.378 -1.403 16.900 1.00 95.69 171 MET A N 1
ATOM 1224 C CA . MET A 1 171 ? -4.811 -0.050 17.225 1.00 95.69 171 MET A CA 1
ATOM 1225 C C . MET A 1 171 ? -3.992 0.509 18.380 1.00 95.69 171 MET A C 1
ATOM 1227 O O . MET A 1 171 ? -3.395 1.558 18.208 1.00 95.69 171 MET A O 1
ATOM 1231 N N . ASN A 1 172 ? -3.888 -0.227 19.494 1.00 95.44 172 ASN A N 1
ATOM 1232 C CA . ASN A 1 172 ? -3.219 0.183 20.736 1.00 95.44 172 ASN A CA 1
ATOM 1233 C C . ASN A 1 172 ? -1.695 0.344 20.640 1.00 95.44 172 ASN A C 1
ATOM 1235 O O . ASN A 1 172 ? -1.095 0.925 21.544 1.00 95.44 172 ASN A O 1
ATOM 1239 N N . SER A 1 173 ? -1.071 -0.194 19.595 1.00 93.94 173 SER A N 1
ATOM 1240 C CA . SER A 1 173 ? 0.386 -0.277 19.468 1.00 93.94 173 SER A CA 1
ATOM 1241 C C . SER A 1 173 ? 0.928 0.364 18.191 1.00 93.94 173 SER A C 1
ATOM 1243 O O . SER A 1 173 ? 2.114 0.239 17.925 1.00 93.94 173 SER A O 1
ATOM 1245 N N . SER A 1 174 ? 0.083 1.040 17.409 1.00 94.38 174 SER A N 1
ATOM 1246 C CA . SER A 1 174 ? 0.450 1.723 16.163 1.00 94.38 174 SER A CA 1
ATOM 1247 C C . SER A 1 174 ? 0.207 3.231 16.254 1.00 94.38 174 SER A C 1
ATOM 1249 O O . SER A 1 174 ? -0.295 3.764 17.253 1.00 94.38 174 SER A O 1
ATOM 1251 N N . LEU A 1 175 ? 0.507 3.936 15.165 1.00 95.31 175 LEU A N 1
ATOM 1252 C CA . LEU A 1 175 ? 0.186 5.352 14.989 1.00 95.31 175 LEU A CA 1
ATOM 1253 C C . LEU A 1 175 ? -1.324 5.668 14.988 1.00 95.31 175 LEU A C 1
ATOM 1255 O O . LEU A 1 175 ? -1.691 6.843 15.004 1.00 95.31 175 LEU A O 1
ATOM 1259 N N . ALA A 1 176 ? -2.203 4.663 15.034 1.00 96.94 176 ALA A N 1
ATOM 1260 C CA . ALA A 1 176 ? -3.649 4.849 15.018 1.00 96.94 176 ALA A CA 1
ATOM 1261 C C . ALA A 1 176 ? -4.243 5.312 16.368 1.00 96.94 176 ALA A C 1
ATOM 1263 O O . ALA A 1 176 ? -5.151 6.149 16.354 1.00 96.94 176 ALA A O 1
ATOM 1264 N N . VAL A 1 177 ? -3.724 4.877 17.538 1.00 95.56 177 VAL A N 1
ATOM 1265 C CA . VAL A 1 177 ? -4.222 5.332 18.869 1.00 95.56 177 VAL A CA 1
ATOM 1266 C C . VAL A 1 177 ? -4.429 6.839 18.947 1.00 95.56 177 VAL A C 1
ATOM 1268 O O . VAL A 1 177 ? -5.542 7.270 19.274 1.00 95.56 177 VAL A O 1
ATOM 1271 N N . PRO A 1 178 ? -3.399 7.669 18.690 1.00 95.56 178 PRO A N 1
ATOM 1272 C CA . PRO A 1 178 ? -3.530 9.103 18.886 1.00 95.56 178 PRO A CA 1
ATOM 1273 C C . PRO A 1 178 ? -4.516 9.742 17.901 1.00 95.56 178 PRO A C 1
ATOM 1275 O O . PRO A 1 178 ? -5.045 10.809 18.193 1.00 95.56 178 PRO A O 1
ATOM 1278 N N . LEU A 1 179 ? -4.814 9.081 16.778 1.00 97.62 179 LEU A N 1
ATOM 1279 C CA . LEU A 1 179 ? -5.778 9.562 15.791 1.00 97.62 179 LEU A CA 1
ATOM 1280 C C . LEU A 1 179 ? -7.220 9.260 16.169 1.00 97.62 179 LEU A C 1
ATOM 1282 O O . LEU A 1 179 ? -8.119 9.939 15.672 1.00 97.62 179 LEU A O 1
ATOM 1286 N N . SER A 1 180 ? -7.453 8.302 17.072 1.00 96.25 180 SER A N 1
ATOM 1287 C CA . SER A 1 180 ? -8.795 7.870 17.479 1.00 96.25 180 SER A CA 1
ATOM 1288 C C . SER A 1 180 ? -9.720 9.018 17.844 1.00 96.25 180 SER A C 1
ATOM 1290 O O . SER A 1 180 ? -10.899 8.933 17.533 1.00 96.25 180 SER A O 1
ATOM 1292 N N . SER A 1 181 ? -9.223 10.086 18.473 1.00 95.88 181 SER A N 1
ATOM 1293 C CA . SER A 1 181 ? -10.021 11.211 18.971 1.00 95.88 181 SER A CA 1
ATOM 1294 C C . SER A 1 181 ? -10.198 12.351 17.963 1.00 95.88 181 SER A C 1
ATOM 1296 O O . SER A 1 181 ? -10.941 13.291 18.249 1.00 95.88 181 SER A O 1
ATOM 1298 N N . THR A 1 182 ? -9.569 12.264 16.790 1.00 98.38 182 THR A N 1
ATOM 1299 C CA . THR A 1 182 ? -9.513 13.363 15.819 1.00 98.38 182 THR A CA 1
ATOM 1300 C C . THR A 1 182 ? -10.862 13.635 15.151 1.00 98.38 182 THR A C 1
ATOM 1302 O O . THR A 1 182 ? -11.649 12.719 14.891 1.00 98.38 182 THR A O 1
ATOM 1305 N N . ASN A 1 183 ? -11.136 14.914 14.886 1.00 97.88 183 ASN A N 1
ATOM 1306 C CA . ASN A 1 183 ? -12.374 15.406 14.274 1.00 97.88 183 ASN A CA 1
ATOM 1307 C C . ASN A 1 183 ? -12.148 16.230 12.994 1.00 97.88 183 ASN A C 1
ATOM 1309 O O . ASN A 1 183 ? -13.113 16.734 12.420 1.00 97.88 183 ASN A O 1
ATOM 1313 N N . SER A 1 184 ? -10.897 16.352 12.549 1.00 98.25 184 SER A N 1
ATOM 1314 C CA . SER A 1 184 ? -10.539 16.944 11.266 1.00 98.25 184 SER A CA 1
ATOM 1315 C C . SER A 1 184 ? -9.268 16.318 10.693 1.00 98.25 184 SER A C 1
ATOM 1317 O O . SER A 1 184 ? -8.459 15.751 11.438 1.00 98.25 184 SER A O 1
ATOM 1319 N N . LEU A 1 185 ? -9.079 16.445 9.375 1.00 97.38 185 LEU A N 1
ATOM 1320 C CA . LEU A 1 185 ? -7.825 16.064 8.715 1.00 97.38 185 LEU A CA 1
ATOM 1321 C C . LEU A 1 185 ? -6.630 16.828 9.300 1.00 97.38 185 LEU A C 1
ATOM 1323 O O . LEU A 1 185 ? -5.612 16.214 9.602 1.00 97.38 185 LEU A O 1
ATOM 1327 N N . ASP A 1 186 ? -6.775 18.136 9.524 1.00 97.50 186 ASP A N 1
ATOM 1328 C CA . ASP A 1 186 ? -5.708 18.977 10.080 1.00 97.50 186 ASP A CA 1
ATOM 1329 C C . ASP A 1 186 ? -5.294 18.514 11.483 1.00 97.50 186 ASP A C 1
ATOM 1331 O O . ASP A 1 186 ? -4.108 18.454 11.801 1.00 97.50 186 ASP A O 1
ATOM 1335 N N . GLN A 1 187 ? -6.259 18.126 12.325 1.00 98.06 187 GLN A N 1
ATOM 1336 C CA . GLN A 1 187 ? -5.959 17.599 13.655 1.00 98.06 187 GLN A CA 1
ATOM 1337 C C . GLN A 1 187 ? -5.242 16.246 13.570 1.00 98.06 187 GLN A C 1
ATOM 1339 O O . GLN A 1 187 ? -4.292 16.009 14.320 1.00 98.06 187 GLN A O 1
ATOM 1344 N N . ALA A 1 188 ? -5.691 15.357 12.679 1.00 97.94 188 ALA A N 1
ATOM 1345 C CA . ALA A 1 188 ? -5.058 14.058 12.467 1.00 97.94 188 ALA A CA 1
ATOM 1346 C C . ALA A 1 188 ? -3.617 14.209 11.966 1.00 97.94 188 ALA A C 1
ATOM 1348 O O . ALA A 1 188 ? -2.698 13.598 12.512 1.00 97.94 188 ALA A O 1
ATOM 1349 N N . GLU A 1 189 ? -3.406 15.092 10.994 1.00 97.31 189 GLU A N 1
ATOM 1350 C CA . GLU A 1 189 ? -2.082 15.408 10.485 1.00 97.31 189 GLU A CA 1
ATOM 1351 C C . GLU A 1 189 ? -1.185 15.998 11.575 1.00 97.31 189 GLU A C 1
ATOM 1353 O O . GLU A 1 189 ? -0.082 15.495 11.782 1.00 97.31 189 GLU A O 1
ATOM 1358 N N . GLN A 1 190 ? -1.642 17.033 12.291 1.00 97.44 190 GLN A N 1
ATOM 1359 C CA . GLN A 1 190 ? -0.846 17.677 13.338 1.00 97.44 190 GLN A CA 1
ATOM 1360 C C . GLN A 1 190 ? -0.436 16.667 14.418 1.00 97.44 190 GLN A C 1
ATOM 1362 O O . GLN A 1 190 ? 0.713 16.646 14.852 1.00 97.44 190 GLN A O 1
ATOM 1367 N N . THR A 1 191 ? -1.347 15.761 14.776 1.00 96.56 191 THR A N 1
ATOM 1368 C CA . THR A 1 191 ? -1.092 14.696 15.749 1.00 96.56 191 THR A CA 1
ATOM 1369 C C . THR A 1 191 ? 0.044 13.763 15.313 1.00 96.56 191 THR A C 1
ATOM 1371 O O . THR A 1 191 ? 0.897 13.412 16.133 1.00 96.56 191 THR A O 1
ATOM 1374 N N . LEU A 1 192 ? 0.093 13.354 14.037 1.00 95.00 192 LEU A N 1
ATOM 1375 C CA . LEU A 1 192 ? 1.214 12.552 13.527 1.00 95.00 192 LEU A CA 1
ATOM 1376 C C . LEU A 1 192 ? 2.484 13.378 13.339 1.00 95.00 192 LEU A C 1
ATOM 1378 O O . LEU A 1 192 ? 3.574 12.884 13.627 1.00 95.00 192 LEU A O 1
ATOM 1382 N N . ARG A 1 193 ? 2.353 14.629 12.891 1.00 94.75 193 ARG A N 1
ATOM 1383 C CA . ARG A 1 193 ? 3.468 15.561 12.698 1.00 94.75 193 ARG A CA 1
ATOM 1384 C C . ARG A 1 193 ? 4.260 15.734 13.992 1.00 94.75 193 ARG A C 1
ATOM 1386 O O . ARG A 1 193 ? 5.482 15.580 13.976 1.00 94.75 193 ARG A O 1
ATOM 1393 N N . ASP A 1 194 ? 3.575 15.960 15.111 1.00 93.81 194 ASP A N 1
ATOM 1394 C CA . ASP A 1 194 ? 4.195 16.121 16.432 1.00 93.81 194 ASP A CA 1
ATOM 1395 C C . ASP A 1 194 ? 4.958 14.861 16.867 1.00 93.81 194 ASP A C 1
ATOM 1397 O O . ASP A 1 194 ? 6.045 14.939 17.439 1.00 93.81 194 ASP A O 1
ATOM 1401 N N . ARG A 1 195 ? 4.432 13.678 16.533 1.00 89.94 195 ARG A N 1
ATOM 1402 C CA . ARG A 1 195 ? 5.041 12.382 16.874 1.00 89.94 195 ARG A CA 1
ATOM 1403 C C . ARG A 1 195 ? 6.192 11.984 15.959 1.00 89.94 195 ARG A C 1
ATOM 1405 O O . ARG A 1 195 ? 7.037 11.188 16.355 1.00 89.94 195 ARG A O 1
ATOM 1412 N N . ARG A 1 196 ? 6.244 12.531 14.745 1.00 90.31 196 ARG A N 1
ATOM 1413 C CA . ARG A 1 196 ? 7.233 12.174 13.717 1.00 90.31 196 ARG A CA 1
ATOM 1414 C C . ARG A 1 196 ? 8.311 13.234 13.512 1.00 90.31 196 ARG A C 1
ATOM 1416 O O . ARG A 1 196 ? 8.984 13.221 12.478 1.00 90.31 196 ARG A O 1
ATOM 1423 N N . GLY A 1 197 ? 8.501 14.125 14.486 1.00 89.12 197 GLY A N 1
ATOM 1424 C CA . GLY A 1 197 ? 9.544 15.153 14.447 1.00 89.12 197 GLY A CA 1
ATOM 1425 C C . GLY A 1 197 ? 9.287 16.215 13.379 1.00 89.12 197 GLY A C 1
ATOM 1426 O O . GLY A 1 197 ? 10.209 16.619 12.679 1.00 89.12 197 GLY A O 1
ATOM 1427 N N . GLY A 1 198 ? 8.027 16.619 13.202 1.00 90.25 198 GLY A N 1
ATOM 1428 C CA . GLY A 1 198 ? 7.633 17.665 12.257 1.00 90.25 198 GLY A CA 1
ATOM 1429 C C . GLY A 1 198 ? 7.353 17.182 10.831 1.00 90.25 198 GLY A C 1
ATOM 1430 O O . GLY A 1 198 ? 6.979 17.994 9.991 1.00 90.25 198 GLY A O 1
ATOM 1431 N N . ARG A 1 199 ? 7.504 15.882 10.545 1.00 89.31 199 ARG A N 1
ATOM 1432 C CA . ARG A 1 199 ? 7.290 15.308 9.206 1.00 89.31 199 ARG A CA 1
ATOM 1433 C C . ARG A 1 199 ? 5.810 15.041 8.932 1.00 89.31 199 ARG A C 1
ATOM 1435 O O . ARG A 1 199 ? 5.152 14.375 9.729 1.00 89.31 199 ARG A O 1
ATOM 1442 N N . SER A 1 200 ? 5.333 15.455 7.760 1.00 92.19 200 SER A N 1
ATOM 1443 C CA . SER A 1 200 ? 4.009 15.113 7.237 1.00 92.19 200 SER A CA 1
ATOM 1444 C C . SER A 1 200 ? 4.086 14.717 5.765 1.00 92.19 200 SER A C 1
ATOM 1446 O O . SER A 1 200 ? 4.764 15.361 4.968 1.00 92.19 200 SER A O 1
ATOM 1448 N N . GLU A 1 201 ? 3.367 13.663 5.380 1.00 90.44 201 GLU A N 1
ATOM 1449 C CA . GLU A 1 201 ? 3.214 13.296 3.967 1.00 90.44 201 GLU A CA 1
ATOM 1450 C C . GLU A 1 201 ? 2.399 14.330 3.178 1.00 90.44 201 GLU A C 1
ATOM 1452 O O . GLU A 1 201 ? 2.641 14.516 1.986 1.00 90.44 201 GLU A O 1
ATOM 1457 N N . LEU A 1 202 ? 1.494 15.059 3.846 1.00 92.81 202 LEU A N 1
ATOM 1458 C CA . LEU A 1 202 ? 0.672 16.089 3.211 1.00 92.81 202 LEU A CA 1
ATOM 1459 C C . LEU A 1 202 ? 1.494 17.303 2.787 1.00 92.81 202 LEU A C 1
ATOM 1461 O O . LEU A 1 202 ? 1.061 18.036 1.901 1.00 92.81 202 LEU A O 1
ATOM 1465 N N . ASP A 1 203 ? 2.690 17.503 3.352 1.00 92.06 203 ASP A N 1
ATOM 1466 C CA . ASP A 1 203 ? 3.600 18.538 2.867 1.00 92.06 203 ASP A CA 1
ATOM 1467 C C . ASP A 1 203 ? 3.925 18.292 1.391 1.00 92.06 203 ASP A C 1
ATOM 1469 O O . ASP A 1 203 ? 3.809 19.210 0.586 1.00 92.06 203 ASP A O 1
ATOM 1473 N N . VAL A 1 204 ? 4.226 17.053 0.989 1.00 84.88 204 VAL A N 1
ATOM 1474 C CA . VAL A 1 204 ? 4.511 16.719 -0.419 1.00 84.88 204 VAL A CA 1
ATOM 1475 C C . VAL A 1 204 ? 3.337 17.095 -1.325 1.00 84.88 204 VAL A C 1
ATOM 1477 O O . VAL A 1 204 ? 3.538 17.702 -2.378 1.00 84.88 204 VAL A O 1
ATOM 1480 N N . GLU A 1 205 ? 2.109 16.782 -0.911 1.00 86.50 205 GLU A N 1
ATOM 1481 C CA . GLU A 1 205 ? 0.914 17.102 -1.696 1.00 86.50 205 GLU A CA 1
ATOM 1482 C C . GLU A 1 205 ? 0.618 18.611 -1.723 1.00 86.50 205 GLU A C 1
ATOM 1484 O O . GLU A 1 205 ? 0.218 19.136 -2.764 1.00 86.50 205 GLU A O 1
ATOM 1489 N N . ARG A 1 206 ? 0.889 19.344 -0.633 1.00 89.12 206 ARG A N 1
ATOM 1490 C CA . ARG A 1 206 ? 0.762 20.810 -0.589 1.00 89.12 206 ARG A CA 1
ATOM 1491 C C . ARG A 1 206 ? 1.761 21.509 -1.501 1.00 89.12 206 ARG A C 1
ATOM 1493 O O . ARG A 1 206 ? 1.341 22.383 -2.253 1.00 89.12 206 ARG A O 1
ATOM 1500 N N . HIS A 1 207 ? 3.036 21.114 -1.498 1.00 86.19 207 HIS A N 1
ATOM 1501 C CA . HIS A 1 207 ? 4.033 21.685 -2.416 1.00 86.19 207 HIS A CA 1
ATOM 1502 C C . HIS A 1 207 ? 3.609 21.440 -3.880 1.00 86.19 207 HIS A C 1
ATOM 1504 O O . HIS A 1 207 ? 3.571 22.367 -4.692 1.00 86.19 207 HIS A O 1
ATOM 1510 N N . ARG A 1 208 ? 3.131 20.227 -4.206 1.00 79.31 208 ARG A N 1
ATOM 1511 C CA . ARG A 1 208 ? 2.576 19.913 -5.539 1.00 79.31 208 ARG A CA 1
ATOM 1512 C C . ARG A 1 208 ? 1.354 20.759 -5.910 1.00 79.31 208 ARG A C 1
ATOM 1514 O O . ARG A 1 208 ? 1.202 21.128 -7.080 1.00 79.31 208 ARG A O 1
ATOM 1521 N N . ALA A 1 209 ? 0.469 21.033 -4.951 1.00 82.31 209 ALA A N 1
ATOM 1522 C CA . ALA A 1 209 ? -0.723 21.857 -5.146 1.00 82.31 209 ALA A CA 1
ATOM 1523 C C . ALA A 1 209 ? -0.388 23.351 -5.294 1.00 82.31 209 ALA A C 1
ATOM 1525 O O . ALA A 1 209 ? -1.009 24.031 -6.107 1.00 82.31 209 ALA A O 1
ATOM 1526 N N . ALA A 1 210 ? 0.627 23.838 -4.575 1.00 83.81 210 ALA A N 1
ATOM 1527 C CA . ALA A 1 210 ? 1.116 25.217 -4.625 1.00 83.81 210 ALA A CA 1
ATOM 1528 C C . ALA A 1 210 ? 1.889 25.557 -5.914 1.00 83.81 210 ALA A C 1
ATOM 1530 O O . ALA A 1 210 ? 2.300 26.698 -6.107 1.00 83.81 210 ALA A O 1
ATOM 1531 N N . GLY A 1 211 ? 2.069 24.589 -6.817 1.00 69.88 211 GLY A N 1
ATOM 1532 C CA . GLY A 1 211 ? 2.762 24.795 -8.085 1.00 69.88 211 GLY A CA 1
ATOM 1533 C C . GLY A 1 211 ? 4.262 24.515 -8.029 1.00 69.88 211 GLY A C 1
ATOM 1534 O O . GLY A 1 211 ? 4.915 24.625 -9.063 1.00 69.88 211 GLY A O 1
ATOM 1535 N N . GLU A 1 212 ? 4.797 24.048 -6.894 1.00 74.75 212 GLU A N 1
ATOM 1536 C CA . GLU A 1 212 ? 6.132 23.436 -6.808 1.00 74.75 212 GLU A CA 1
ATOM 1537 C C . GLU A 1 212 ? 6.098 22.020 -7.398 1.00 74.75 212 GLU A C 1
ATOM 1539 O O . GLU A 1 212 ? 6.409 21.008 -6.766 1.00 74.75 212 GLU A O 1
ATOM 1544 N N . ARG A 1 213 ? 5.629 21.926 -8.640 1.00 64.88 213 ARG A N 1
ATOM 1545 C CA . ARG A 1 213 ? 5.680 20.689 -9.398 1.00 64.88 213 ARG A CA 1
ATOM 1546 C C . ARG A 1 213 ? 7.098 20.544 -9.915 1.00 64.88 213 ARG A C 1
ATOM 1548 O O . ARG A 1 213 ? 7.633 21.466 -10.529 1.00 64.88 213 ARG A O 1
ATOM 1555 N N . ALA A 1 214 ? 7.682 19.368 -9.700 1.00 68.81 214 ALA A N 1
ATOM 1556 C CA . ALA A 1 214 ? 8.812 18.953 -10.514 1.00 68.81 214 ALA A CA 1
ATOM 1557 C C . ALA A 1 214 ? 8.436 19.153 -11.990 1.00 68.81 214 ALA A C 1
ATOM 1559 O O . ALA A 1 214 ? 7.286 18.909 -12.368 1.00 68.81 214 ALA A O 1
ATOM 1560 N N . GLU A 1 215 ? 9.379 19.643 -12.793 1.00 80.62 215 GLU A N 1
ATOM 1561 C CA . GLU A 1 215 ? 9.168 19.840 -14.224 1.00 80.62 215 GLU A CA 1
ATOM 1562 C C . GLU A 1 215 ? 8.666 18.525 -14.832 1.00 80.62 215 GLU A C 1
ATOM 1564 O O . GLU A 1 215 ? 9.367 17.519 -14.818 1.00 80.62 215 GLU A O 1
ATOM 1569 N N . VAL A 1 216 ? 7.420 18.504 -15.303 1.00 84.62 216 VAL A N 1
ATOM 1570 C CA . VAL A 1 216 ? 6.830 17.292 -15.870 1.00 84.62 216 VAL A CA 1
ATOM 1571 C C . VAL A 1 216 ? 7.329 17.148 -17.299 1.00 84.62 216 VAL A C 1
ATOM 1573 O O . VAL A 1 216 ? 7.135 18.045 -18.122 1.00 84.62 216 VAL A O 1
ATOM 1576 N N . ARG A 1 217 ? 7.963 16.015 -17.609 1.00 89.69 217 ARG A N 1
ATOM 1577 C CA . ARG A 1 217 ? 8.578 15.778 -18.918 1.00 89.69 217 ARG A CA 1
ATOM 1578 C C . ARG A 1 217 ? 7.848 14.685 -19.679 1.00 89.69 217 ARG A C 1
ATOM 1580 O O . ARG A 1 217 ? 7.613 13.588 -19.174 1.00 89.69 217 ARG A O 1
ATOM 1587 N N . MET A 1 218 ? 7.514 14.988 -20.931 1.00 94.38 218 MET A N 1
ATOM 1588 C CA . MET A 1 218 ? 7.011 13.981 -21.857 1.00 94.38 218 MET A CA 1
ATOM 1589 C C . MET A 1 218 ? 8.144 13.009 -22.212 1.00 94.38 218 MET A C 1
ATOM 1591 O O . MET A 1 218 ? 9.210 13.460 -22.637 1.00 94.38 218 MET A O 1
ATOM 1595 N N . PRO A 1 219 ? 7.931 11.691 -22.078 1.00 94.88 219 PRO A N 1
ATOM 1596 C CA . PRO A 1 219 ? 8.928 10.709 -22.473 1.00 94.88 219 PRO A CA 1
ATOM 1597 C C . PRO A 1 219 ? 9.102 10.709 -23.995 1.00 94.88 219 PRO A C 1
ATOM 1599 O O . PRO A 1 219 ? 8.130 10.745 -24.754 1.00 94.88 219 PRO A O 1
ATOM 1602 N N . THR A 1 220 ? 10.350 10.639 -24.443 1.00 95.69 220 THR A N 1
ATOM 1603 C CA . THR A 1 220 ? 10.745 10.608 -25.856 1.00 95.69 220 THR A CA 1
ATOM 1604 C C . THR A 1 220 ? 11.527 9.330 -26.158 1.00 95.69 220 THR A C 1
ATOM 1606 O O . THR A 1 220 ? 11.839 8.546 -25.263 1.00 95.69 220 THR A O 1
ATOM 1609 N N . LEU A 1 221 ? 11.889 9.109 -27.425 1.00 94.69 221 LEU A N 1
ATOM 1610 C CA . LEU A 1 221 ? 12.786 8.004 -27.783 1.00 94.69 221 LEU A CA 1
ATOM 1611 C C . LEU A 1 221 ? 14.148 8.105 -27.074 1.00 94.69 221 LEU A C 1
ATOM 1613 O O . LEU A 1 221 ? 14.728 7.076 -26.744 1.00 94.69 221 LEU A O 1
ATOM 1617 N N . GLU A 1 222 ? 14.629 9.316 -26.780 1.00 94.62 222 GLU A N 1
ATOM 1618 C CA . GLU A 1 222 ? 15.872 9.520 -26.025 1.00 94.62 222 GLU A CA 1
ATOM 1619 C C . GLU A 1 222 ? 15.741 9.049 -24.574 1.00 94.62 222 GLU A C 1
ATOM 1621 O O . GLU A 1 222 ? 16.696 8.497 -24.025 1.00 94.62 222 GLU A O 1
ATOM 1626 N N . SER A 1 223 ? 14.546 9.164 -23.979 1.00 95.81 223 SER A N 1
ATOM 1627 C CA . SER A 1 223 ? 14.272 8.654 -22.631 1.00 95.81 223 SER A CA 1
ATOM 1628 C C . SER A 1 223 ? 14.571 7.160 -22.502 1.00 95.81 223 SER A C 1
ATOM 1630 O O . SER A 1 223 ? 14.988 6.725 -21.434 1.00 95.81 223 SER A O 1
ATOM 1632 N N . LEU A 1 224 ? 14.422 6.375 -23.578 1.00 96.19 224 LEU A N 1
ATOM 1633 C CA . LEU A 1 224 ? 14.742 4.943 -23.565 1.00 96.19 224 LEU A CA 1
ATOM 1634 C C . LEU A 1 224 ? 16.218 4.691 -23.250 1.00 96.19 224 LEU A C 1
ATOM 1636 O O . LEU A 1 224 ? 16.523 3.803 -22.467 1.00 96.19 224 LEU A O 1
ATOM 1640 N N . SER A 1 225 ? 17.124 5.510 -23.791 1.00 94.56 225 SER A N 1
ATOM 1641 C CA . SER A 1 225 ? 18.560 5.371 -23.523 1.00 94.56 225 SER A CA 1
ATOM 1642 C C . SER A 1 225 ? 18.895 5.618 -22.050 1.00 94.56 225 SER A C 1
ATOM 1644 O O . SER A 1 225 ? 19.713 4.909 -21.470 1.00 94.56 225 SER A O 1
ATOM 1646 N N . THR A 1 226 ? 18.214 6.578 -21.416 1.00 95.62 226 THR A N 1
ATOM 1647 C CA . THR A 1 226 ? 18.332 6.839 -19.976 1.00 95.62 226 THR A CA 1
ATOM 1648 C C . THR A 1 226 ? 17.819 5.659 -19.154 1.00 95.62 226 THR A C 1
ATOM 1650 O O . THR A 1 226 ? 18.456 5.283 -18.171 1.00 95.62 226 THR A O 1
ATOM 1653 N N . ILE A 1 227 ? 16.694 5.063 -19.564 1.00 96.56 227 ILE A N 1
ATOM 1654 C CA . ILE A 1 227 ? 16.117 3.888 -18.901 1.00 96.56 227 ILE A CA 1
ATOM 1655 C C . ILE A 1 227 ? 17.069 2.699 -18.996 1.00 96.56 227 ILE A C 1
ATOM 1657 O O . ILE A 1 227 ? 17.342 2.077 -17.974 1.00 96.56 227 ILE A O 1
ATOM 1661 N N . ASP A 1 228 ? 17.608 2.417 -20.181 1.00 94.75 228 ASP A N 1
ATOM 1662 C CA . ASP A 1 228 ? 18.513 1.288 -20.405 1.00 94.75 228 ASP A CA 1
ATOM 1663 C C . ASP A 1 228 ? 19.809 1.450 -19.590 1.00 94.75 228 ASP A C 1
ATOM 1665 O O . ASP A 1 228 ? 20.173 0.568 -18.820 1.00 94.75 228 ASP A O 1
ATOM 1669 N N . GLN A 1 229 ? 20.442 2.630 -19.625 1.00 95.12 229 GLN A N 1
ATOM 1670 C CA . GLN A 1 229 ? 21.640 2.914 -18.817 1.00 95.12 229 GLN A CA 1
ATOM 1671 C C . GLN A 1 229 ? 21.386 2.823 -17.307 1.00 95.12 229 GLN A C 1
ATOM 1673 O O . GLN A 1 229 ? 22.290 2.539 -16.514 1.00 95.12 229 GLN A O 1
ATOM 1678 N N . TYR A 1 230 ? 20.176 3.158 -16.864 1.00 95.75 230 TYR A N 1
ATOM 1679 C CA . TYR A 1 230 ? 19.796 2.977 -15.471 1.00 95.75 230 TYR A CA 1
ATOM 1680 C C . TYR A 1 230 ? 19.584 1.499 -15.146 1.00 95.75 230 TYR A C 1
ATOM 1682 O O . TYR A 1 230 ? 20.081 1.040 -14.120 1.00 95.75 230 TYR A O 1
ATOM 1690 N N . ALA A 1 231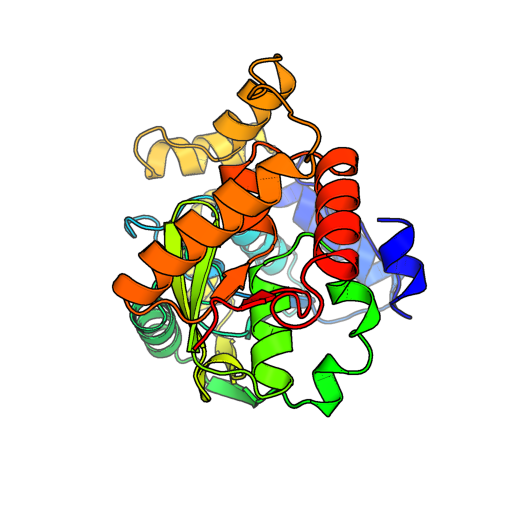 ? 18.895 0.761 -16.017 1.00 95.62 231 ALA A N 1
ATOM 1691 C CA . ALA A 1 231 ? 18.654 -0.667 -15.874 1.00 95.62 231 ALA A CA 1
ATOM 1692 C C . ALA A 1 231 ? 19.969 -1.454 -15.764 1.00 95.62 231 ALA A C 1
ATOM 1694 O O . ALA A 1 231 ? 20.108 -2.238 -14.829 1.00 95.62 231 ALA A O 1
ATOM 1695 N N . ASP A 1 232 ? 20.966 -1.153 -16.600 1.00 94.69 232 ASP A N 1
ATOM 1696 C CA . ASP A 1 232 ? 22.299 -1.773 -16.542 1.00 94.69 232 ASP A CA 1
ATOM 1697 C C . ASP A 1 232 ? 22.983 -1.537 -15.181 1.00 94.69 232 ASP A C 1
ATOM 1699 O O . ASP A 1 232 ? 23.549 -2.439 -14.559 1.00 94.69 232 ASP A O 1
ATOM 1703 N N . ARG A 1 233 ? 22.897 -0.307 -14.656 1.00 95.12 233 ARG A N 1
ATOM 1704 C CA . ARG A 1 233 ? 23.446 0.030 -13.331 1.00 95.12 233 ARG A CA 1
ATOM 1705 C C . ARG A 1 233 ? 22.666 -0.627 -12.196 1.00 95.12 233 ARG A C 1
ATOM 1707 O O . ARG A 1 233 ? 23.261 -0.995 -11.185 1.00 95.12 233 ARG A O 1
ATOM 1714 N N . ALA A 1 234 ? 21.348 -0.745 -12.327 1.00 95.88 234 ALA A N 1
ATOM 1715 C CA . ALA A 1 234 ? 20.500 -1.421 -11.355 1.00 95.88 234 ALA A CA 1
ATOM 1716 C C . ALA A 1 234 ? 20.812 -2.925 -11.317 1.00 95.88 234 ALA A C 1
ATOM 1718 O O . ALA A 1 234 ? 21.004 -3.469 -10.230 1.00 95.88 234 ALA A O 1
ATOM 1719 N N . GLN A 1 235 ? 20.997 -3.558 -12.476 1.00 95.62 235 GLN A N 1
ATOM 1720 C CA . GLN A 1 235 ? 21.458 -4.943 -12.585 1.00 95.62 235 GLN A CA 1
ATOM 1721 C C . GLN A 1 235 ? 22.810 -5.135 -11.883 1.00 95.62 235 GLN A C 1
ATOM 1723 O O . GLN A 1 235 ? 22.975 -6.067 -11.098 1.00 95.62 235 GLN A O 1
ATOM 1728 N N . GLY A 1 236 ? 23.754 -4.202 -12.066 1.00 94.81 236 GLY A N 1
ATOM 1729 C CA . GLY A 1 236 ? 25.038 -4.207 -11.355 1.00 94.81 236 GLY A CA 1
ATOM 1730 C C . GLY A 1 236 ? 24.929 -4.121 -9.822 1.00 94.81 236 GLY A C 1
ATOM 1731 O O . GLY A 1 236 ? 25.866 -4.501 -9.122 1.00 94.81 236 GLY A O 1
ATOM 1732 N N . ARG A 1 237 ? 23.788 -3.661 -9.287 1.00 95.31 237 ARG A N 1
ATOM 1733 C CA . ARG A 1 237 ? 23.460 -3.657 -7.847 1.00 95.31 237 ARG A CA 1
ATOM 1734 C C . ARG A 1 237 ? 22.637 -4.876 -7.402 1.00 95.31 237 ARG A C 1
ATOM 1736 O O . ARG A 1 237 ? 22.254 -4.939 -6.238 1.00 95.31 237 ARG A O 1
ATOM 1743 N N . GLY A 1 238 ? 22.362 -5.825 -8.297 1.00 96.38 238 GLY A N 1
ATOM 1744 C CA . GLY A 1 238 ? 21.545 -7.008 -8.014 1.00 96.38 238 GLY A CA 1
ATOM 1745 C C . GLY A 1 238 ? 20.035 -6.758 -8.047 1.00 96.38 238 GLY A C 1
ATOM 1746 O O . GLY A 1 238 ? 19.294 -7.492 -7.404 1.00 96.38 238 GLY A O 1
ATOM 1747 N N . ILE A 1 239 ? 19.577 -5.719 -8.750 1.00 97.75 239 ILE A N 1
ATOM 1748 C CA . ILE A 1 239 ? 18.151 -5.485 -9.014 1.00 97.75 239 ILE A CA 1
ATOM 1749 C C . ILE A 1 239 ? 17.734 -6.302 -10.243 1.00 97.75 239 ILE A C 1
ATOM 1751 O O . ILE A 1 239 ? 18.435 -6.273 -11.247 1.00 97.75 239 ILE A O 1
ATOM 1755 N N . ASP A 1 240 ? 16.594 -6.994 -10.181 1.00 97.88 240 ASP A N 1
ATOM 1756 C CA . ASP A 1 240 ? 16.019 -7.779 -11.287 1.00 97.88 240 ASP A CA 1
ATOM 1757 C C . ASP A 1 240 ? 14.947 -6.998 -12.073 1.00 97.88 240 ASP A C 1
ATOM 1759 O O . ASP A 1 240 ? 14.717 -7.241 -13.260 1.00 97.88 240 ASP A O 1
ATOM 1763 N N . ALA A 1 241 ? 14.258 -6.051 -11.429 1.00 97.81 241 ALA A N 1
ATOM 1764 C CA . ALA A 1 241 ? 13.254 -5.221 -12.087 1.00 97.81 241 ALA A CA 1
ATOM 1765 C C . ALA A 1 241 ? 13.065 -3.857 -11.418 1.00 97.81 241 ALA A C 1
ATOM 1767 O O . ALA A 1 241 ? 13.393 -3.641 -10.255 1.00 97.81 241 ALA A O 1
ATOM 1768 N N . LEU A 1 242 ? 12.473 -2.940 -12.172 1.00 97.44 242 LEU A N 1
ATOM 1769 C CA . LEU A 1 242 ? 12.009 -1.636 -11.717 1.00 97.44 242 LEU A CA 1
ATOM 1770 C C . LEU A 1 242 ? 10.485 -1.610 -11.800 1.00 97.44 242 LEU A C 1
ATOM 1772 O O . LEU A 1 242 ? 9.904 -2.140 -12.750 1.00 97.44 242 LEU A O 1
ATOM 1776 N N . THR A 1 243 ? 9.809 -0.948 -10.870 1.00 96.50 243 THR A N 1
ATOM 1777 C CA . THR A 1 243 ? 8.392 -0.618 -11.074 1.00 96.50 243 THR A CA 1
ATOM 1778 C C . THR A 1 243 ? 8.244 0.461 -12.147 1.00 96.50 243 THR A C 1
ATOM 1780 O O . THR A 1 243 ? 9.115 1.317 -12.325 1.00 96.50 243 THR A O 1
ATOM 1783 N N . LEU A 1 244 ? 7.099 0.498 -12.838 1.00 94.81 244 LEU A N 1
ATOM 1784 C CA . LEU A 1 244 ? 6.817 1.593 -13.774 1.00 94.81 244 LEU A CA 1
ATOM 1785 C C . LEU A 1 244 ? 6.902 2.971 -13.099 1.00 94.81 244 LEU A C 1
ATOM 1787 O O . LEU A 1 244 ? 7.357 3.929 -13.721 1.00 94.81 244 LEU A O 1
ATOM 1791 N N . ARG A 1 245 ? 6.485 3.080 -11.833 1.00 93.38 245 ARG A N 1
ATOM 1792 C CA . ARG A 1 245 ? 6.547 4.337 -11.084 1.00 93.38 245 ARG A CA 1
ATOM 1793 C C . ARG A 1 245 ? 7.98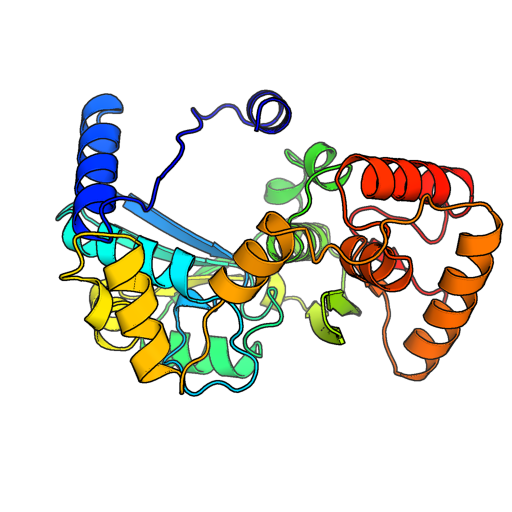7 4.765 -10.813 1.00 93.38 245 ARG A C 1
ATOM 1795 O O . ARG A 1 245 ? 8.288 5.939 -10.996 1.00 93.38 245 ARG A O 1
ATOM 1802 N N . ARG A 1 246 ? 8.897 3.834 -10.507 1.00 94.94 246 ARG A N 1
ATOM 1803 C CA . ARG A 1 246 ? 10.330 4.136 -10.405 1.00 94.94 246 ARG A CA 1
ATOM 1804 C C . ARG A 1 246 ? 10.903 4.658 -11.724 1.00 94.94 246 ARG A C 1
ATOM 1806 O O . ARG A 1 246 ? 11.613 5.663 -11.737 1.00 94.94 246 ARG A O 1
ATOM 1813 N N . VAL A 1 247 ? 10.557 4.012 -12.840 1.00 95.31 247 VAL A N 1
ATOM 1814 C CA . VAL A 1 247 ? 10.975 4.460 -14.181 1.00 95.31 247 VAL A CA 1
ATOM 1815 C C . VAL A 1 247 ? 10.415 5.854 -14.494 1.00 95.31 247 VAL A C 1
ATOM 1817 O O . VAL A 1 247 ? 11.128 6.707 -15.021 1.00 95.31 247 VAL A O 1
ATOM 1820 N N . ALA A 1 248 ? 9.158 6.112 -14.130 1.00 93.75 248 ALA A N 1
ATOM 1821 C CA . ALA A 1 248 ? 8.509 7.404 -14.311 1.00 93.75 248 ALA A CA 1
ATOM 1822 C C . ALA A 1 248 ? 9.161 8.522 -13.479 1.00 93.75 248 ALA A C 1
ATOM 1824 O O . ALA A 1 248 ? 9.392 9.607 -14.010 1.00 93.75 248 ALA A O 1
ATOM 1825 N N . GLU A 1 249 ? 9.500 8.264 -12.211 1.00 91.50 249 GLU A N 1
ATOM 1826 C CA . GLU A 1 249 ? 10.184 9.227 -11.335 1.00 91.50 249 GLU A CA 1
ATOM 1827 C C . GLU A 1 249 ? 11.536 9.665 -11.901 1.00 91.50 249 GLU A C 1
ATOM 1829 O O . GLU A 1 249 ? 11.817 10.861 -11.958 1.00 91.50 249 GLU A O 1
ATOM 1834 N N . MET A 1 250 ? 12.340 8.716 -12.389 1.00 91.44 250 MET A N 1
ATOM 1835 C CA . MET A 1 250 ? 13.642 8.995 -13.007 1.00 91.44 250 MET A CA 1
ATOM 1836 C C . MET A 1 250 ? 13.536 9.945 -14.208 1.00 91.44 250 MET A C 1
ATOM 1838 O O . MET A 1 250 ? 14.425 10.764 -14.433 1.00 91.44 250 MET A O 1
ATOM 1842 N N . LEU A 1 251 ? 12.459 9.829 -14.986 1.00 92.88 251 LEU A N 1
ATOM 1843 C CA . LEU A 1 251 ? 12.228 10.631 -16.189 1.00 92.88 251 LEU A CA 1
ATOM 1844 C C . LEU A 1 251 ? 11.378 11.879 -15.939 1.00 92.88 251 LEU A C 1
ATOM 1846 O O . LEU A 1 251 ? 11.106 12.613 -16.885 1.00 92.88 251 LEU A O 1
ATOM 1850 N N . GLN A 1 252 ? 10.933 12.111 -14.700 1.00 90.69 252 GLN A N 1
ATOM 1851 C CA . GLN A 1 252 ? 9.959 13.152 -14.355 1.00 90.69 252 GLN A CA 1
ATOM 1852 C C . GLN A 1 252 ? 8.622 13.015 -15.123 1.00 90.69 252 GLN A C 1
ATOM 1854 O O . GLN A 1 252 ? 7.900 13.989 -15.337 1.00 90.69 252 GLN A O 1
ATOM 1859 N N . ALA A 1 253 ? 8.256 11.788 -15.507 1.00 91.44 253 ALA A N 1
ATOM 1860 C CA . ALA A 1 253 ? 7.007 11.437 -16.189 1.00 91.44 253 ALA A CA 1
ATOM 1861 C C . ALA A 1 253 ? 5.909 11.048 -15.177 1.00 91.44 253 ALA A C 1
ATOM 1863 O O . ALA A 1 253 ? 5.300 9.982 -15.273 1.00 91.44 253 ALA A O 1
ATOM 1864 N N . ILE A 1 254 ? 5.718 11.889 -14.158 1.00 85.88 254 ILE A N 1
ATOM 1865 C CA . ILE A 1 254 ? 5.028 11.561 -12.896 1.00 85.88 254 ILE A CA 1
ATOM 1866 C C . ILE A 1 254 ? 3.536 11.924 -12.855 1.00 85.88 254 ILE A C 1
ATOM 1868 O O . ILE A 1 254 ? 2.877 11.676 -11.845 1.00 85.88 254 ILE A O 1
ATOM 1872 N N . ASP A 1 255 ? 2.993 12.519 -13.919 1.00 88.31 255 ASP A N 1
ATOM 1873 C CA . ASP A 1 255 ? 1.559 12.799 -14.023 1.00 88.31 255 ASP A CA 1
ATOM 1874 C C . ASP A 1 255 ? 0.825 11.706 -14.828 1.00 88.31 255 ASP A C 1
ATOM 1876 O O . ASP A 1 255 ? 1.457 10.934 -15.558 1.00 88.31 255 ASP A O 1
ATOM 1880 N N . PRO A 1 256 ? -0.516 11.611 -14.741 1.00 88.44 256 PRO A N 1
ATOM 1881 C CA . PRO A 1 256 ? -1.254 10.549 -15.423 1.00 88.44 256 PRO A CA 1
ATOM 1882 C C . PRO A 1 256 ? -1.022 10.490 -16.940 1.00 88.44 256 PRO A C 1
ATOM 1884 O O . PRO A 1 256 ? -1.013 9.401 -17.515 1.00 88.44 256 PRO A O 1
ATOM 1887 N N . SER A 1 257 ? -0.830 11.640 -17.594 1.00 91.50 257 SER A N 1
ATOM 1888 C CA . SER A 1 257 ? -0.683 11.730 -19.050 1.00 91.50 257 SER A CA 1
ATOM 1889 C C . SER A 1 257 ? 0.703 11.278 -19.520 1.00 91.50 257 SER A C 1
ATOM 1891 O O . SER A 1 257 ? 0.822 10.450 -20.425 1.00 91.50 257 SER A O 1
ATOM 1893 N N . THR A 1 258 ? 1.749 11.741 -18.838 1.00 93.56 258 THR A N 1
ATOM 1894 C CA . THR A 1 258 ? 3.149 11.395 -19.084 1.00 93.56 258 THR A CA 1
ATOM 1895 C C . THR A 1 258 ? 3.441 9.949 -18.715 1.00 93.56 258 THR A C 1
ATOM 1897 O O . THR A 1 258 ? 4.068 9.246 -19.506 1.00 93.56 258 THR A O 1
ATOM 1900 N N . THR A 1 259 ? 2.917 9.447 -17.590 1.00 93.12 259 THR A N 1
ATOM 1901 C CA . THR A 1 259 ? 3.029 8.025 -17.228 1.00 93.12 259 THR A CA 1
ATOM 1902 C C . THR A 1 259 ? 2.319 7.131 -18.254 1.00 93.12 259 THR A C 1
ATOM 1904 O O . THR A 1 259 ? 2.827 6.064 -18.607 1.00 93.12 259 THR A O 1
ATOM 1907 N N . ALA A 1 260 ? 1.159 7.545 -18.780 1.00 93.50 260 ALA A N 1
ATOM 1908 C CA . ALA A 1 260 ? 0.474 6.800 -19.838 1.00 93.50 260 ALA A CA 1
ATOM 1909 C C . ALA A 1 260 ? 1.282 6.780 -21.148 1.00 93.50 260 ALA A C 1
ATOM 1911 O O . ALA A 1 260 ? 1.413 5.720 -21.765 1.00 93.50 260 ALA A O 1
ATOM 1912 N N . ALA A 1 261 ? 1.871 7.915 -21.538 1.00 95.81 261 ALA A N 1
ATOM 1913 C CA . ALA A 1 261 ? 2.759 8.000 -22.696 1.00 95.81 261 ALA A CA 1
ATOM 1914 C C . ALA A 1 261 ? 4.016 7.132 -22.520 1.00 95.81 261 ALA A C 1
ATOM 1916 O O . ALA A 1 261 ? 4.391 6.407 -23.441 1.00 95.81 261 ALA A O 1
ATOM 1917 N N . LEU A 1 262 ? 4.619 7.138 -21.325 1.00 96.25 262 LEU A N 1
ATOM 1918 C CA . LEU A 1 262 ? 5.779 6.309 -20.989 1.00 96.25 262 LEU A CA 1
ATOM 1919 C C . LEU A 1 262 ? 5.441 4.830 -21.145 1.00 96.25 262 LEU A C 1
ATOM 1921 O O . LEU A 1 262 ? 6.171 4.082 -21.788 1.00 96.25 262 LEU A O 1
ATOM 1925 N N . ARG A 1 263 ? 4.293 4.416 -20.609 1.00 95.00 263 ARG A N 1
ATOM 1926 C CA . ARG A 1 263 ? 3.818 3.041 -20.719 1.00 95.00 263 ARG A CA 1
ATOM 1927 C C . ARG A 1 263 ? 3.643 2.606 -22.174 1.00 95.00 263 ARG A C 1
ATOM 1929 O O . ARG A 1 263 ? 4.092 1.524 -22.540 1.00 95.00 263 ARG A O 1
ATOM 1936 N N . ALA A 1 264 ? 3.006 3.438 -22.998 1.00 95.69 264 ALA A N 1
ATOM 1937 C CA . ALA A 1 264 ? 2.816 3.150 -24.418 1.00 95.69 264 ALA A CA 1
ATOM 1938 C C . ALA A 1 264 ? 4.157 3.062 -25.167 1.00 95.69 264 ALA A C 1
ATOM 1940 O O . ALA A 1 264 ? 4.345 2.183 -26.009 1.00 95.69 264 ALA A O 1
ATOM 1941 N N . LEU A 1 265 ? 5.101 3.945 -24.830 1.00 97.00 265 LEU A N 1
ATOM 1942 C CA . LEU A 1 265 ? 6.444 3.943 -25.393 1.00 97.00 265 LEU A CA 1
ATOM 1943 C C . LEU A 1 265 ? 7.202 2.655 -25.038 1.00 97.00 265 LEU A C 1
ATOM 1945 O O . LEU A 1 265 ? 7.732 2.005 -25.938 1.00 97.00 265 LEU A O 1
ATOM 1949 N N . LEU A 1 266 ? 7.203 2.255 -23.763 1.00 96.44 266 LEU A N 1
ATOM 1950 C CA . LEU A 1 266 ? 7.849 1.027 -23.290 1.00 96.44 266 LEU A CA 1
ATOM 1951 C C . LEU A 1 266 ? 7.221 -0.224 -23.911 1.00 96.44 266 LEU A C 1
ATOM 1953 O O . LEU A 1 266 ? 7.942 -1.066 -24.434 1.00 96.44 266 LEU A O 1
ATOM 1957 N N . ALA A 1 267 ? 5.888 -0.317 -23.941 1.00 95.44 267 ALA A N 1
ATOM 1958 C CA . ALA A 1 267 ? 5.189 -1.453 -24.544 1.00 95.44 267 ALA A CA 1
ATOM 1959 C C . ALA A 1 267 ? 5.516 -1.623 -26.036 1.00 95.44 267 ALA A C 1
ATOM 1961 O O . ALA A 1 267 ? 5.591 -2.744 -26.531 1.00 95.44 267 ALA A O 1
ATOM 1962 N N . LYS A 1 268 ? 5.733 -0.513 -26.753 1.00 96.69 268 LYS A N 1
ATOM 1963 C CA . LYS A 1 268 ? 6.079 -0.531 -28.177 1.00 96.69 268 LYS A CA 1
ATOM 1964 C C . LYS A 1 268 ? 7.559 -0.819 -28.432 1.00 96.69 268 LYS A C 1
ATOM 1966 O O . LYS A 1 268 ? 7.876 -1.530 -29.377 1.00 96.69 268 LYS A O 1
ATOM 1971 N N . GLN A 1 269 ? 8.455 -0.210 -27.656 1.00 97.31 269 GLN A N 1
ATOM 1972 C CA . GLN A 1 269 ? 9.891 -0.163 -27.967 1.00 97.31 269 GLN A CA 1
ATOM 1973 C C . GLN A 1 269 ? 10.739 -1.124 -27.125 1.00 97.31 269 GLN A C 1
ATOM 1975 O O . GLN A 1 269 ? 11.889 -1.385 -27.472 1.00 97.31 269 GLN A O 1
ATOM 1980 N N . ARG A 1 270 ? 10.207 -1.627 -26.008 1.00 95.62 270 ARG A N 1
ATOM 1981 C CA . ARG A 1 270 ? 10.867 -2.561 -25.082 1.00 95.62 270 ARG A CA 1
ATOM 1982 C C . ARG A 1 270 ? 9.917 -3.706 -24.676 1.00 95.62 270 ARG A C 1
ATOM 1984 O O . ARG A 1 270 ? 9.741 -3.940 -23.482 1.00 95.62 270 ARG A O 1
ATOM 1991 N N . PRO A 1 271 ? 9.281 -4.419 -25.628 1.00 94.88 271 PRO A N 1
ATOM 1992 C CA . PRO A 1 271 ? 8.291 -5.456 -25.310 1.00 94.88 271 PRO A CA 1
ATOM 1993 C C . PRO A 1 271 ? 8.872 -6.646 -24.526 1.00 94.88 271 PRO A C 1
ATOM 1995 O O . PRO A 1 271 ? 8.136 -7.329 -23.815 1.00 94.88 271 PRO A O 1
ATOM 1998 N N . ASP A 1 272 ? 10.182 -6.882 -24.629 1.00 93.88 272 ASP A N 1
ATOM 1999 C CA . ASP A 1 272 ? 10.857 -7.965 -23.910 1.00 93.88 272 ASP A CA 1
ATOM 2000 C C . ASP A 1 272 ? 11.145 -7.599 -22.448 1.00 93.88 272 ASP A C 1
ATOM 2002 O O . ASP A 1 272 ? 10.981 -8.438 -21.565 1.00 93.88 272 ASP A O 1
ATOM 2006 N N . ASN A 1 273 ? 11.489 -6.335 -22.174 1.00 95.31 273 ASN A N 1
ATOM 2007 C CA . ASN A 1 273 ? 11.742 -5.837 -20.819 1.00 95.31 273 ASN A CA 1
ATOM 2008 C C . ASN A 1 273 ? 10.452 -5.455 -20.089 1.00 95.31 273 ASN A C 1
ATOM 2010 O O . ASN A 1 273 ? 10.324 -5.656 -18.882 1.00 95.31 273 ASN A O 1
ATOM 2014 N N . PHE A 1 274 ? 9.494 -4.852 -20.794 1.00 95.25 274 PHE A N 1
ATOM 2015 C CA . PHE A 1 274 ? 8.327 -4.261 -20.160 1.00 95.25 274 PHE A CA 1
ATOM 2016 C C . PHE A 1 274 ? 7.174 -5.259 -20.051 1.00 95.25 274 PHE A C 1
ATOM 2018 O O . PHE A 1 274 ? 6.422 -5.495 -20.997 1.00 95.25 274 PHE A O 1
ATOM 2025 N N . ARG A 1 275 ? 7.013 -5.808 -18.845 1.00 92.69 275 ARG A N 1
ATOM 2026 C CA . ARG A 1 275 ? 5.918 -6.692 -18.439 1.00 92.69 275 ARG A CA 1
ATOM 2027 C C . ARG A 1 275 ? 5.165 -6.001 -17.299 1.00 92.69 275 ARG A C 1
ATOM 2029 O O . ARG A 1 275 ? 5.530 -6.212 -16.142 1.00 92.69 275 ARG A O 1
ATOM 2036 N N . PRO A 1 276 ? 4.172 -5.135 -17.599 1.00 90.50 276 PRO A N 1
ATOM 2037 C CA . PRO A 1 276 ? 3.455 -4.372 -16.583 1.00 90.50 276 PRO A CA 1
ATOM 2038 C C . PRO A 1 276 ? 3.039 -5.262 -15.406 1.00 90.50 276 PRO A C 1
ATOM 2040 O O . PRO A 1 276 ? 2.513 -6.350 -15.640 1.00 90.50 276 PRO A O 1
ATOM 2043 N N . PRO A 1 277 ? 3.280 -4.832 -14.159 1.00 91.06 277 PRO A N 1
ATOM 2044 C CA . PRO A 1 277 ? 3.690 -3.486 -13.734 1.00 91.06 277 PRO A CA 1
ATOM 2045 C C . PRO A 1 277 ? 5.217 -3.248 -13.713 1.00 91.06 277 PRO A C 1
ATOM 2047 O O . PRO A 1 277 ? 5.663 -2.182 -13.279 1.00 91.06 277 PRO A O 1
ATOM 2050 N N . LEU A 1 278 ? 6.011 -4.220 -14.172 1.00 95.56 278 LEU A N 1
ATOM 2051 C CA . LEU A 1 278 ? 7.468 -4.246 -14.063 1.00 95.56 278 LEU A CA 1
ATOM 2052 C C . LEU A 1 278 ? 8.175 -3.896 -15.380 1.00 95.56 278 LEU A C 1
ATOM 2054 O O . LEU A 1 278 ? 7.750 -4.262 -16.477 1.00 95.56 278 LEU A O 1
ATOM 2058 N N . TYR A 1 279 ? 9.314 -3.227 -15.249 1.00 96.50 279 TYR A N 1
ATOM 2059 C CA . TYR A 1 279 ? 10.351 -3.137 -16.266 1.00 96.50 279 TYR A CA 1
ATOM 2060 C C . TYR A 1 279 ? 11.520 -4.021 -15.831 1.00 96.50 279 TYR A C 1
ATOM 2062 O O . TYR A 1 279 ? 12.224 -3.699 -14.876 1.00 96.50 279 TYR A O 1
ATOM 2070 N N . GLN A 1 280 ? 11.696 -5.158 -16.492 1.00 96.06 280 GLN A N 1
ATOM 2071 C CA . GLN A 1 280 ? 12.761 -6.105 -16.186 1.00 96.06 280 GLN A CA 1
ATOM 2072 C C . GLN A 1 280 ? 14.087 -5.564 -16.711 1.00 96.06 280 GLN A C 1
ATOM 2074 O O . GLN A 1 280 ? 14.211 -5.237 -17.897 1.00 96.06 280 GLN A O 1
ATOM 2079 N N . VAL A 1 281 ? 15.077 -5.472 -15.826 1.00 91.75 281 VAL A N 1
ATOM 2080 C CA . VAL A 1 281 ? 16.444 -5.184 -16.254 1.00 91.75 281 VAL A CA 1
ATOM 2081 C C . VAL A 1 281 ? 16.969 -6.491 -16.847 1.00 91.75 281 VAL A C 1
ATOM 2083 O O . VAL A 1 281 ? 16.780 -7.554 -16.257 1.00 91.75 281 VAL A O 1
ATOM 2086 N N . ALA A 1 282 ? 17.450 -6.460 -18.089 1.00 71.44 282 ALA A N 1
ATOM 2087 C CA . ALA A 1 282 ? 17.782 -7.681 -18.821 1.00 71.44 282 ALA A CA 1
ATOM 2088 C C . ALA A 1 282 ? 18.766 -8.557 -18.020 1.00 71.44 282 ALA A C 1
ATOM 2090 O O . ALA A 1 282 ? 19.615 -8.031 -17.304 1.00 71.44 282 ALA A O 1
ATOM 2091 N N . ARG A 1 283 ? 18.643 -9.884 -18.135 1.00 54.16 283 ARG A N 1
ATOM 2092 C CA . ARG A 1 283 ? 19.694 -10.813 -17.700 1.00 54.16 283 ARG A CA 1
ATOM 2093 C C . ARG A 1 283 ? 20.734 -10.975 -18.791 1.00 54.16 283 ARG A C 1
ATOM 2095 O O . ARG A 1 283 ? 20.313 -11.131 -19.959 1.00 54.16 283 ARG A O 1
#

Secondary structure (DSSP, 8-state):
-HHHHTT-SSPP-----TTHHHHHHHHHHHHHHHHT---EEEEEES-GGG--S--TT----HHHHHHHHHHHHH-S-EEEEEESTTTTSSS-HHHHHHHHHHTT-EEEEE--HHHHGGGHHHHTT---SHHHHHHHHHTT--EEEE-GGG-EEEE-GGGGEEEEE-HHHHHHHSTTGGGTT--SHHHHHHHHHHHTTT--HHHHHHHHHTT---------HHHHHHHHHHHHHHHHTT--EEEHHHHHHHTT--SHHHHHHHHHHHHHH-TTTEETTEEEPP-

Organism: NCBI:txid37332

Nearest PDB structures (foldseek):
  1wyv-assembly2_E  TM=4.736E-01  e=7.795E+00  Thermus thermophilus HB8
  5wrp-assembly1_C  TM=3.020E-01  e=2.019E+00  Mycobacterium tuberculosis H37Rv
  3k1j-assembly1_B  TM=3.660E-01  e=9.763E+00  Thermococcus onnurineus NA1

Solvent-accessible surface area (backbone atoms only — not comparable to full-atom values): 14905 Å² total; per-residue (Å²): 110,78,74,54,57,80,66,44,95,65,90,86,80,88,86,60,51,67,29,14,16,46,43,32,13,52,50,52,48,51,48,26,66,73,68,78,47,76,65,43,79,49,76,39,57,10,31,59,62,64,39,67,66,80,57,85,52,58,67,68,56,64,65,50,18,35,50,52,19,7,45,64,67,46,71,47,54,56,46,33,36,34,33,13,51,13,48,58,41,32,40,54,42,67,58,36,47,54,46,36,55,76,43,68,37,40,79,75,48,69,54,38,40,83,73,33,56,81,46,53,76,48,40,72,69,58,85,62,59,23,60,40,51,33,36,42,27,17,65,66,48,68,47,29,32,35,34,59,95,78,24,73,32,74,37,45,90,65,26,23,30,26,31,39,40,44,45,66,58,47,36,73,59,20,59,12,50,82,26,46,82,19,64,23,39,67,53,35,48,50,58,47,15,69,73,48,77,70,49,57,56,64,54,60,56,48,40,46,70,75,62,63,52,76,74,74,31,77,68,52,81,68,51,52,58,57,48,51,60,46,31,57,54,38,39,76,72,66,32,42,27,31,31,53,62,27,56,20,56,78,57,30,16,74,48,78,69,27,37,49,51,39,50,55,49,36,52,72,77,33,58,88,36,39,53,68,49,34,34,41,32,82,132